Protein AF-A0A420NNP2-F1 (afdb_monomer_lite)

pLDDT: mean 77.99, std 23.32, range [33.78, 98.62]

Sequence (275 aa):
MTFAKCRHLRCLQTIDHDELADTKIGFIEMLPSTRPKRRGRPPKSSTLCGKLPGSKPRGRPRSTAPRIMSDKRIALTLGWRMRKFTMGKRSITDITNSLQSLHAQKQKELEVETNSLDEITASIQAKEASRTNHVNAKIDRLTSDVKAYESEREKILKIRGFVEQQHEGMMMKADHLLQQYTSRLEECDKLIAQANADVLEELDQMARRDFDLEDEEKRLEGRVKEVLEEVRHCSVVGTLMRLGPGGMAKLLGRLEGNGVELVGMAESIMNETEE

Foldseek 3Di:
DDPPDDDDPDDPDDPPPPPPPPPPPVPPPPDDPPDPDDDDDDDDDDDDDDDDDDDDDDDDDDDDPPDPDPPVVVCVVVVNPPPPPPPPPDDPVNVVVVVVVVVVVVVVVVVVVVVVVVVVVVVVVVVVVVVVVVVVVVVVVVVVVVVVVVVVVVVVVVVVVVVVVVVVVVVVVVVVVVVVVVVVVVVVVVVVVVVVVVVVVVVVVVVVVVVVVVVVVVVVVVVVVVVVVVVVVVVVVVVCVVCPPVNNVVVCVVCVVVVHNPVVVVVVVVVVVVD

Organism: Fusarium oxysporum (NCBI:txid5507)

Secondary structure (DSSP, 8-state):
------------------SSS-------------------------------------------------HHHHHHHTT------------HHHHHHHHHHHHHHHHHHHHHHHHHHHHHHHHHHHHHHHHHHHHHHHHHHHHHHHHHHHHHHHHHHHHHHHHHHHHHHHHHHHHHHHHHHHHHHHHHHHHHHHHHHHHHHHHHHHHHHHHHHHHHHHHHHHHHHHHHHHHHHHHHHHHHHHHHHHHHHHHHHHHHTTT--HHHHHHHHHHHT--

Structure (mmCIF, N/CA/C/O backbone):
data_AF-A0A420NNP2-F1
#
_entry.id   AF-A0A420NNP2-F1
#
loop_
_atom_site.group_PDB
_atom_site.id
_atom_site.type_symbol
_atom_site.label_atom_id
_atom_site.label_alt_id
_atom_site.label_comp_id
_atom_site.label_asym_id
_atom_site.label_entity_id
_atom_site.label_seq_id
_atom_site.pdbx_PDB_ins_code
_atom_site.Cartn_x
_atom_site.Cartn_y
_atom_site.Cartn_z
_atom_site.occupancy
_atom_site.B_iso_or_equiv
_atom_site.auth_seq_id
_atom_site.auth_comp_id
_atom_site.auth_asym_id
_atom_site.auth_atom_id
_atom_site.pdbx_PDB_model_num
ATOM 1 N N . MET A 1 1 ? 33.446 -5.361 -48.439 1.00 39.41 1 MET A N 1
ATOM 2 C CA . MET A 1 1 ? 32.065 -5.524 -47.935 1.00 39.41 1 MET A CA 1
ATOM 3 C C . MET A 1 1 ? 31.997 -6.743 -47.030 1.00 39.41 1 MET A C 1
ATOM 5 O O . MET A 1 1 ? 31.992 -7.859 -47.529 1.00 39.41 1 MET A O 1
ATOM 9 N N . THR A 1 2 ? 31.956 -6.540 -45.716 1.00 35.22 2 THR A N 1
ATOM 10 C CA . THR A 1 2 ? 31.762 -7.607 -44.722 1.00 35.22 2 THR A CA 1
ATOM 11 C C . THR A 1 2 ? 30.976 -7.025 -43.553 1.00 35.22 2 THR A C 1
ATOM 13 O O . THR A 1 2 ? 31.546 -6.455 -42.631 1.00 35.22 2 THR A O 1
ATOM 16 N N . PHE A 1 3 ? 29.647 -7.131 -43.626 1.00 36.62 3 PHE A N 1
ATOM 17 C CA . PHE A 1 3 ? 28.742 -6.814 -42.523 1.00 36.62 3 PHE A CA 1
ATOM 18 C C . PHE A 1 3 ? 28.842 -7.913 -41.458 1.00 36.62 3 PHE A C 1
ATOM 20 O O . PHE A 1 3 ? 28.242 -8.984 -41.581 1.00 36.62 3 PHE A O 1
ATOM 27 N N . ALA A 1 4 ? 29.613 -7.658 -40.403 1.00 39.97 4 ALA A N 1
ATOM 28 C CA . ALA A 1 4 ? 29.677 -8.520 -39.232 1.00 39.97 4 ALA A CA 1
ATOM 29 C C . ALA A 1 4 ? 28.482 -8.246 -38.296 1.00 39.97 4 ALA A C 1
ATOM 31 O O . ALA A 1 4 ? 28.542 -7.463 -37.365 1.00 39.97 4 ALA A O 1
ATOM 32 N N . LYS A 1 5 ? 27.373 -8.933 -38.580 1.00 43.03 5 LYS A N 1
ATOM 33 C CA . LYS A 1 5 ? 26.585 -9.711 -37.606 1.00 43.03 5 LYS A CA 1
ATOM 34 C C . LYS A 1 5 ? 26.260 -9.064 -36.234 1.00 43.03 5 LYS A C 1
ATOM 36 O O . LYS A 1 5 ? 26.574 -9.637 -35.196 1.00 43.03 5 LYS A O 1
ATOM 41 N N . CYS A 1 6 ? 25.453 -8.003 -36.213 1.00 39.00 6 CYS A N 1
ATOM 42 C CA . CYS A 1 6 ? 24.661 -7.635 -35.029 1.00 39.00 6 CYS A CA 1
ATOM 43 C C . CYS A 1 6 ? 23.461 -8.586 -34.869 1.00 39.00 6 CYS A C 1
ATOM 45 O O . CYS A 1 6 ? 22.389 -8.385 -35.440 1.00 39.00 6 CYS A O 1
ATOM 47 N N . ARG A 1 7 ? 23.629 -9.661 -34.096 1.00 46.59 7 ARG A N 1
ATOM 48 C CA . ARG A 1 7 ? 22.513 -10.456 -33.558 1.00 46.59 7 ARG A CA 1
ATOM 49 C C . ARG A 1 7 ? 22.788 -10.749 -32.093 1.00 46.59 7 ARG A C 1
ATOM 51 O O . ARG A 1 7 ? 23.373 -11.784 -31.804 1.00 46.59 7 ARG A O 1
ATOM 58 N N . HIS A 1 8 ? 22.326 -9.873 -31.205 1.00 40.41 8 HIS A N 1
ATOM 59 C CA . HIS A 1 8 ? 22.005 -10.207 -29.812 1.00 40.41 8 HIS A CA 1
ATOM 60 C C . HIS A 1 8 ? 21.007 -9.187 -29.237 1.00 40.41 8 HIS A C 1
ATOM 62 O O . HIS A 1 8 ? 21.297 -8.428 -28.329 1.00 40.41 8 HIS A O 1
ATOM 68 N N . LEU A 1 9 ? 19.797 -9.164 -29.798 1.00 43.94 9 LEU A N 1
ATOM 69 C CA . LEU A 1 9 ? 18.629 -8.516 -29.192 1.00 43.94 9 LEU A CA 1
ATOM 70 C C . LEU A 1 9 ? 17.463 -9.494 -29.302 1.00 43.94 9 LEU A C 1
ATOM 72 O O . LEU A 1 9 ? 16.633 -9.433 -30.208 1.00 43.94 9 LEU A O 1
ATOM 76 N N . ARG A 1 10 ? 17.464 -10.492 -28.421 1.00 46.91 10 ARG A N 1
ATOM 77 C CA . ARG A 1 10 ? 16.281 -11.310 -28.163 1.00 46.91 10 ARG A CA 1
ATOM 78 C C . ARG A 1 10 ? 16.352 -11.872 -26.747 1.00 46.91 10 ARG A C 1
ATOM 80 O O . ARG A 1 10 ? 16.727 -13.016 -26.542 1.00 46.91 10 ARG A O 1
ATOM 87 N N . CYS A 1 11 ? 15.998 -11.035 -25.780 1.00 38.75 11 CYS A N 1
ATOM 88 C CA . CYS A 1 11 ? 15.548 -11.496 -24.470 1.00 38.75 11 CYS A CA 1
ATOM 89 C C . CYS A 1 11 ? 14.467 -10.541 -23.938 1.00 38.75 11 CYS A C 1
ATOM 91 O O . CYS A 1 11 ? 14.599 -9.925 -22.889 1.00 38.75 11 CYS A O 1
ATOM 93 N N . LEU A 1 12 ? 13.382 -10.399 -24.705 1.00 40.22 12 LEU A N 1
ATOM 94 C CA . LEU A 1 12 ? 12.074 -10.095 -24.125 1.00 40.22 12 LEU A CA 1
ATOM 95 C C . LEU A 1 12 ? 11.517 -11.435 -23.645 1.00 40.22 12 LEU A C 1
ATOM 97 O O . LEU A 1 12 ? 10.800 -12.116 -24.375 1.00 40.22 12 LEU A O 1
ATOM 101 N N . GLN A 1 13 ? 11.954 -11.864 -22.462 1.00 45.25 13 GLN A N 1
ATOM 102 C CA . GLN A 1 13 ? 11.248 -12.913 -21.744 1.00 45.25 13 GLN A CA 1
ATOM 103 C C . GLN A 1 13 ? 9.947 -12.317 -21.214 1.00 45.25 13 GLN A C 1
ATOM 105 O O . GLN A 1 13 ? 9.928 -11.262 -20.578 1.00 45.25 13 GLN A O 1
ATOM 110 N N . THR A 1 14 ? 8.875 -13.006 -21.577 1.00 40.19 14 THR A N 1
ATOM 111 C CA . THR A 1 14 ? 7.517 -12.889 -21.070 1.00 40.19 14 THR A CA 1
ATOM 112 C C . THR A 1 14 ? 7.534 -12.739 -19.554 1.00 40.19 14 THR A C 1
ATOM 114 O O . THR A 1 14 ? 8.043 -13.600 -18.842 1.00 40.19 14 THR A O 1
ATOM 117 N N . ILE A 1 15 ? 7.014 -11.615 -19.066 1.00 43.88 15 ILE A N 1
ATOM 118 C CA . ILE A 1 15 ? 6.672 -11.457 -17.656 1.00 43.88 15 ILE A CA 1
ATOM 119 C C . ILE A 1 15 ? 5.414 -12.301 -17.463 1.00 43.88 15 ILE A C 1
ATOM 121 O O . ILE A 1 15 ? 4.338 -11.918 -17.923 1.00 43.88 15 ILE A O 1
ATOM 125 N N . ASP A 1 16 ? 5.574 -13.477 -16.861 1.00 39.66 16 ASP A N 1
ATOM 126 C CA . ASP A 1 16 ? 4.457 -14.307 -16.425 1.00 39.66 16 ASP A CA 1
ATOM 127 C C . ASP A 1 16 ? 3.665 -13.522 -15.370 1.00 39.66 16 ASP A C 1
ATOM 129 O O . ASP A 1 16 ? 4.087 -13.339 -14.229 1.00 39.66 16 ASP A O 1
ATOM 133 N N . HIS A 1 17 ? 2.512 -13.004 -15.782 1.00 45.56 17 HIS A N 1
ATOM 134 C CA . HIS A 1 17 ? 1.528 -12.368 -14.914 1.00 45.56 17 HIS A CA 1
ATOM 135 C C . HIS A 1 17 ? 0.586 -13.424 -14.312 1.00 45.56 17 HIS A C 1
ATOM 137 O O . HIS A 1 17 ? -0.621 -13.308 -14.480 1.00 45.56 17 HIS A O 1
ATOM 143 N N . ASP A 1 18 ? 1.106 -14.448 -13.629 1.00 46.00 18 ASP A N 1
ATOM 144 C CA . ASP A 1 18 ? 0.274 -15.572 -13.146 1.00 46.00 18 ASP A CA 1
AT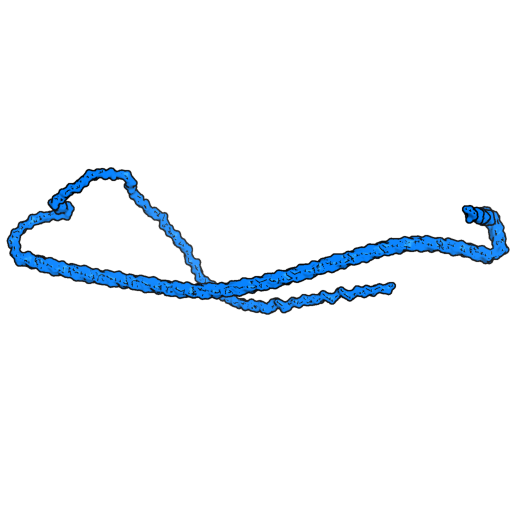OM 145 C C . ASP A 1 18 ? 0.304 -15.816 -11.624 1.00 46.00 18 ASP A C 1
ATOM 147 O O . ASP A 1 18 ? -0.164 -16.846 -11.149 1.00 46.00 18 ASP A O 1
ATOM 151 N N . GLU A 1 19 ? 0.748 -14.851 -10.811 1.00 45.41 19 GLU A N 1
ATOM 152 C CA . GLU A 1 19 ? 0.824 -15.027 -9.344 1.00 45.41 19 GLU A CA 1
ATOM 153 C C . GLU A 1 19 ? -0.120 -14.131 -8.512 1.00 45.41 19 GLU A C 1
ATOM 155 O O . GLU A 1 19 ? 0.166 -13.794 -7.364 1.00 45.41 19 GLU A O 1
ATOM 160 N N . LEU A 1 20 ? -1.288 -13.755 -9.054 1.00 50.12 20 LEU A N 1
ATOM 161 C CA . LEU A 1 20 ? -2.321 -13.002 -8.308 1.00 50.12 20 LEU A CA 1
ATOM 162 C C . LEU A 1 20 ? -3.655 -13.741 -8.103 1.00 50.12 20 LEU A C 1
ATOM 164 O O . LEU A 1 20 ? -4.575 -13.172 -7.517 1.00 50.12 20 LEU A O 1
ATOM 168 N N . ALA A 1 21 ? -3.782 -15.005 -8.520 1.00 45.09 21 ALA A N 1
ATOM 169 C CA . ALA A 1 21 ? -5.068 -15.711 -8.480 1.00 45.09 21 ALA A CA 1
ATOM 170 C C . ALA A 1 21 ? -5.412 -16.415 -7.148 1.00 45.09 21 ALA A C 1
ATOM 172 O O . ALA A 1 21 ? -6.569 -16.780 -6.955 1.00 45.09 21 ALA A O 1
ATOM 173 N N . ASP A 1 22 ? -4.474 -16.563 -6.204 1.00 43.53 22 ASP A N 1
ATOM 174 C CA . ASP A 1 22 ? -4.659 -17.476 -5.058 1.00 43.53 22 ASP A CA 1
ATOM 175 C C . ASP A 1 22 ? -4.726 -16.824 -3.670 1.00 43.53 22 ASP A C 1
ATOM 177 O O . ASP A 1 22 ? -4.596 -17.490 -2.643 1.00 43.53 22 ASP A O 1
ATOM 181 N N . THR A 1 23 ? -5.074 -15.540 -3.587 1.00 45.56 23 THR A N 1
ATOM 182 C CA . THR A 1 23 ? -5.699 -15.030 -2.358 1.00 45.56 23 THR A CA 1
ATOM 183 C C . THR A 1 23 ? -7.211 -15.096 -2.506 1.00 45.56 23 THR A C 1
ATOM 185 O O . THR A 1 23 ? -7.896 -14.099 -2.723 1.00 45.56 23 THR A O 1
ATOM 188 N N . LYS A 1 24 ? -7.761 -16.306 -2.319 1.00 45.62 24 LYS A N 1
ATOM 189 C CA . LYS A 1 24 ? -9.123 -16.466 -1.795 1.00 45.62 24 LYS A CA 1
ATOM 190 C C . LYS A 1 24 ? -9.167 -15.787 -0.425 1.00 45.62 24 LYS A C 1
ATOM 192 O O . LYS A 1 24 ? -9.052 -16.426 0.617 1.00 45.62 24 LYS A O 1
ATOM 197 N N . ILE A 1 25 ? -9.322 -14.466 -0.432 1.00 45.34 25 ILE A N 1
ATOM 198 C CA . ILE A 1 25 ? -9.854 -13.717 0.692 1.00 45.34 25 ILE A CA 1
ATOM 199 C C . ILE A 1 25 ? -11.249 -14.299 0.864 1.00 45.34 25 ILE A C 1
ATOM 201 O O . ILE A 1 25 ? -12.158 -14.007 0.088 1.00 45.34 25 ILE A O 1
ATOM 205 N N . GLY A 1 26 ? -11.388 -15.218 1.819 1.00 38.94 26 GLY A N 1
ATOM 206 C CA . GLY A 1 26 ? -12.686 -15.646 2.295 1.00 38.94 26 GLY A CA 1
ATOM 207 C C . GLY A 1 26 ? -13.407 -14.391 2.755 1.00 38.94 26 GLY A C 1
ATOM 208 O O . GLY A 1 26 ? -13.152 -13.895 3.849 1.00 38.94 26 GLY A O 1
ATOM 209 N N . PHE A 1 27 ? -14.256 -13.847 1.885 1.00 37.56 27 PHE A N 1
ATOM 210 C CA . PHE A 1 27 ? -15.287 -12.900 2.254 1.00 37.56 27 PHE A CA 1
ATOM 211 C C . PHE A 1 27 ? -16.137 -13.612 3.302 1.00 37.56 27 PHE A C 1
ATOM 213 O O . PHE A 1 27 ? -17.041 -14.377 2.978 1.00 37.56 27 PHE A O 1
ATOM 220 N N . ILE A 1 28 ? -15.803 -13.407 4.574 1.00 43.25 28 ILE A N 1
ATOM 221 C CA . ILE A 1 28 ? -16.746 -13.638 5.653 1.00 43.25 28 ILE A CA 1
ATOM 222 C C . ILE A 1 28 ? -17.849 -12.627 5.380 1.00 43.25 28 ILE A C 1
ATOM 224 O O . ILE A 1 28 ? -17.635 -11.419 5.501 1.00 43.25 28 ILE A O 1
ATOM 228 N N . GLU A 1 29 ? -18.983 -13.141 4.907 1.00 41.91 29 GLU A N 1
ATOM 229 C CA . GLU A 1 29 ? -20.234 -12.419 4.747 1.00 41.91 29 GLU A CA 1
ATOM 230 C C . GLU A 1 29 ? -20.409 -11.465 5.929 1.00 41.91 29 GLU A C 1
ATOM 232 O O . GLU A 1 29 ? -20.642 -11.877 7.068 1.00 41.91 29 GLU A O 1
ATOM 237 N N . MET A 1 30 ? -20.274 -10.165 5.664 1.00 41.91 30 MET A N 1
ATOM 238 C CA . MET A 1 30 ? -20.740 -9.150 6.593 1.00 41.91 30 MET A CA 1
ATOM 239 C C . MET A 1 30 ? -22.263 -9.243 6.625 1.00 41.91 30 MET A C 1
ATOM 241 O O . MET A 1 30 ? -22.962 -8.573 5.865 1.00 41.91 30 MET A O 1
ATOM 245 N N . LEU A 1 31 ? -22.775 -10.104 7.501 1.00 46.94 31 LEU A N 1
ATOM 246 C CA . LEU A 1 31 ? -24.185 -10.140 7.848 1.00 46.94 31 LEU A CA 1
ATOM 247 C C . LEU A 1 31 ? -24.631 -8.727 8.266 1.00 46.94 31 LEU A C 1
ATOM 249 O O . LEU A 1 31 ? -23.913 -8.038 9.003 1.00 46.94 31 LEU A O 1
ATOM 253 N N . PRO A 1 32 ? -25.805 -8.261 7.807 1.00 40.06 32 PRO A N 1
ATOM 254 C CA . PRO A 1 32 ? -26.270 -6.917 8.094 1.00 40.06 32 PRO A CA 1
ATOM 255 C C . PRO A 1 32 ? -26.445 -6.735 9.603 1.00 40.06 32 PRO A C 1
ATOM 257 O O . PRO A 1 32 ? -27.215 -7.434 10.260 1.00 40.06 32 PRO A O 1
ATOM 260 N N . SER A 1 33 ? -25.733 -5.748 10.146 1.00 41.47 33 SER A N 1
ATOM 261 C CA . SER A 1 33 ? -25.895 -5.269 11.514 1.00 41.47 33 SER A CA 1
ATOM 262 C C . SER A 1 33 ? -27.343 -4.818 11.724 1.00 41.47 33 SER A C 1
ATOM 264 O O . SER A 1 33 ? -27.731 -3.712 11.339 1.00 41.47 33 SER A O 1
ATOM 266 N N . THR A 1 34 ? -28.160 -5.656 12.360 1.00 44.41 34 THR A N 1
ATOM 267 C CA . THR A 1 34 ? -29.475 -5.264 12.873 1.00 44.41 34 THR A CA 1
ATOM 268 C C . THR A 1 34 ? -29.272 -4.348 14.078 1.00 44.41 34 THR A C 1
ATOM 270 O O . THR A 1 34 ? -29.378 -4.757 15.234 1.00 44.41 34 THR A O 1
ATOM 273 N N . ARG A 1 35 ? -28.928 -3.083 13.818 1.00 47.75 35 ARG A N 1
ATOM 274 C CA . ARG A 1 35 ? -28.896 -2.034 14.841 1.00 47.75 35 ARG A CA 1
ATOM 275 C C . ARG A 1 35 ? -30.330 -1.719 15.283 1.00 47.75 35 ARG A C 1
ATOM 277 O O . ARG A 1 35 ? -31.149 -1.349 14.439 1.00 47.75 35 ARG A O 1
ATOM 284 N N . PRO A 1 36 ? -30.648 -1.749 16.587 1.00 42.78 36 PRO A N 1
ATOM 285 C CA . PRO A 1 36 ? -31.886 -1.162 17.066 1.00 42.78 36 PRO A CA 1
ATOM 286 C C . PRO A 1 36 ? -31.838 0.363 16.888 1.00 42.78 36 PRO A C 1
ATOM 288 O O . PRO A 1 36 ? -30.905 1.042 17.324 1.00 42.78 36 PRO A O 1
ATOM 291 N N . LYS A 1 37 ? -32.881 0.899 16.246 1.00 48.31 37 LYS A N 1
ATOM 292 C CA . LYS A 1 37 ? -33.223 2.326 16.133 1.00 48.31 37 LYS A CA 1
ATOM 293 C C . LYS A 1 37 ? -33.103 3.026 17.498 1.00 48.31 37 LYS A C 1
ATOM 295 O O . LYS A 1 37 ? -33.988 2.905 18.342 1.00 48.31 37 LYS A O 1
ATOM 300 N N . ARG A 1 38 ? -32.058 3.836 17.696 1.00 44.53 38 ARG A N 1
ATOM 301 C CA . ARG A 1 38 ? -32.004 4.821 18.789 1.00 44.53 38 ARG A CA 1
ATOM 302 C C . ARG A 1 38 ? -32.925 5.998 18.454 1.00 44.53 38 ARG A C 1
ATOM 304 O O . ARG A 1 38 ? -32.526 6.945 17.785 1.00 44.53 38 ARG A O 1
ATOM 311 N N . ARG A 1 39 ? -34.175 5.926 18.915 1.00 52.12 39 ARG A N 1
ATOM 312 C CA . ARG A 1 39 ? -35.015 7.108 19.157 1.00 52.12 39 ARG A CA 1
ATOM 313 C C . ARG A 1 39 ? -34.650 7.679 20.528 1.00 52.12 39 ARG A C 1
ATOM 315 O O . ARG A 1 39 ? -34.525 6.917 21.478 1.00 52.12 39 ARG A O 1
ATOM 322 N N . GLY A 1 40 ? -34.575 9.003 20.636 1.00 37.56 40 GLY A N 1
ATOM 323 C CA . GLY A 1 40 ? -34.739 9.688 21.921 1.00 37.56 40 GLY A CA 1
ATOM 324 C C . GLY A 1 40 ? -33.555 10.539 22.359 1.00 37.56 40 GLY A C 1
ATOM 325 O O . GLY A 1 40 ? -32.607 10.060 22.967 1.00 37.56 40 GLY A O 1
ATOM 326 N N . ARG A 1 41 ? -33.679 11.833 22.061 1.00 50.44 41 ARG A N 1
ATOM 327 C CA . ARG A 1 41 ? -32.988 12.981 22.663 1.00 50.44 41 ARG A CA 1
ATOM 328 C C . ARG A 1 41 ? -32.902 12.876 24.202 1.00 50.44 41 ARG A C 1
ATOM 330 O O . ARG A 1 41 ? -33.856 12.398 24.814 1.00 50.44 41 ARG A O 1
ATOM 337 N N . PRO A 1 42 ? -31.845 13.413 24.833 1.00 53.66 42 PRO A N 1
ATOM 338 C CA . PRO A 1 42 ? -31.751 13.479 26.288 1.00 53.66 42 PRO A CA 1
ATOM 339 C C . PRO A 1 42 ? -32.733 14.526 26.846 1.00 53.66 42 PRO A C 1
ATOM 341 O O . PRO A 1 42 ? -32.895 15.588 26.229 1.00 53.66 42 PRO A O 1
ATOM 344 N N . PRO A 1 43 ? -33.375 14.296 28.006 1.00 52.53 43 PRO A N 1
ATOM 345 C CA . PRO A 1 43 ? -34.118 15.351 28.672 1.00 52.53 43 PRO A CA 1
ATOM 346 C C . PRO A 1 43 ? -33.133 16.338 29.310 1.00 52.53 43 PRO A C 1
ATOM 348 O O . PRO A 1 43 ? -32.330 15.984 30.170 1.00 52.53 43 PRO A O 1
ATOM 351 N N . LYS A 1 44 ? -33.213 17.602 28.883 1.00 43.84 44 LYS A N 1
ATOM 352 C CA . LYS A 1 44 ? -32.686 18.738 29.642 1.00 43.84 44 LYS A CA 1
ATOM 353 C C . LYS A 1 44 ? -33.602 18.927 30.848 1.00 43.84 44 LYS A C 1
ATOM 355 O O . LYS A 1 44 ? -34.747 19.341 30.681 1.00 43.84 44 LYS A O 1
ATOM 360 N N . SER A 1 45 ? -33.121 18.602 32.043 1.00 39.81 45 SER A N 1
ATOM 361 C CA . SER A 1 45 ? -33.803 18.973 33.278 1.00 39.81 45 SER A CA 1
ATOM 362 C C . SER A 1 45 ? -33.735 20.486 33.455 1.00 39.81 45 SER A C 1
ATOM 364 O O . SER A 1 45 ? -32.664 21.092 33.471 1.00 39.81 45 SER A O 1
ATOM 366 N N . SER A 1 46 ? -34.921 21.067 33.558 1.00 40.94 46 SER A N 1
ATOM 367 C CA . SER A 1 46 ? -35.212 22.429 33.959 1.00 40.94 46 SER A CA 1
ATOM 368 C C . SER A 1 46 ? -34.686 22.721 35.364 1.00 40.94 46 SER A C 1
ATOM 370 O O . SER A 1 46 ? -35.087 22.054 36.317 1.00 40.94 46 SER A O 1
ATOM 372 N N . THR A 1 47 ? -33.903 23.784 35.513 1.00 38.06 47 THR A N 1
ATOM 373 C CA . THR A 1 47 ? -33.739 24.461 36.804 1.00 38.06 47 THR A CA 1
ATOM 374 C C . THR A 1 47 ? -34.326 25.857 36.656 1.00 38.06 47 THR A C 1
ATOM 376 O O . THR A 1 47 ? -33.640 26.811 36.301 1.00 38.06 47 THR A O 1
ATOM 379 N N . LEU A 1 48 ? -35.639 25.952 36.862 1.00 37.44 48 LEU A N 1
ATOM 380 C CA . LEU A 1 48 ? -36.355 27.208 37.044 1.00 37.44 48 LEU A CA 1
ATOM 381 C C . LEU A 1 48 ? -36.701 27.348 38.528 1.00 37.44 48 LEU A C 1
ATOM 383 O O . LEU A 1 48 ? -37.411 26.523 39.085 1.00 37.44 48 LEU A O 1
ATOM 387 N N . CYS A 1 49 ? -36.195 28.440 39.097 1.00 35.94 49 CYS A N 1
ATOM 388 C CA . CYS A 1 49 ? -36.783 29.248 40.162 1.00 35.94 49 CYS A CA 1
ATOM 389 C C . CYS A 1 49 ? -37.192 28.580 41.489 1.00 35.94 49 CYS A C 1
ATOM 391 O O . CYS A 1 49 ? -38.242 27.966 41.620 1.00 35.94 49 CYS A O 1
ATOM 393 N N . GLY A 1 50 ? -36.434 28.917 42.534 1.00 33.84 50 GLY A N 1
ATOM 394 C CA . GLY A 1 50 ? -36.868 28.828 43.924 1.00 33.84 50 GLY A CA 1
ATOM 395 C C . GLY A 1 50 ? -36.030 29.751 44.800 1.00 33.84 50 GLY A C 1
ATOM 396 O O . GLY A 1 50 ? -35.120 29.303 45.485 1.00 33.84 50 GLY A O 1
ATOM 397 N N . LYS A 1 51 ? -36.302 31.059 44.723 1.00 38.72 51 LYS A N 1
ATOM 398 C CA . LYS A 1 51 ? -35.809 32.074 45.665 1.00 38.72 51 LYS A CA 1
ATOM 399 C C . LYS A 1 51 ? -36.151 31.646 47.097 1.00 38.72 51 LYS A C 1
ATOM 401 O O . LYS A 1 51 ? -37.326 31.469 47.402 1.00 38.72 51 LYS A O 1
ATOM 406 N N . LEU A 1 52 ? -35.153 31.579 47.976 1.00 41.25 52 LEU A N 1
ATOM 407 C CA . LEU A 1 52 ? -35.362 31.663 49.421 1.00 41.25 52 LEU A CA 1
ATOM 408 C C . LEU A 1 52 ? -34.847 33.022 49.920 1.00 41.25 52 LEU A C 1
ATOM 410 O O . LEU A 1 52 ? -33.727 33.409 49.578 1.00 41.25 52 LEU A O 1
ATOM 414 N N . PRO A 1 53 ? -35.660 33.770 50.684 1.00 40.59 53 PRO A N 1
ATOM 415 C CA . PRO A 1 53 ? -35.279 35.046 51.267 1.00 40.59 53 PRO A CA 1
ATOM 416 C C . PRO A 1 53 ? -34.559 34.833 52.606 1.00 40.59 53 PRO A C 1
ATOM 418 O O . PRO A 1 53 ? -34.741 33.814 53.266 1.00 40.59 53 PRO A O 1
ATOM 421 N N . GLY A 1 54 ? -33.832 35.855 53.062 1.00 34.41 54 GLY A N 1
ATOM 422 C CA . GLY A 1 54 ? -33.683 36.081 54.503 1.00 34.41 54 GLY A CA 1
ATOM 423 C C . GLY A 1 54 ? -32.262 36.052 55.061 1.00 34.41 54 GLY A C 1
ATOM 424 O O . GLY A 1 54 ? -31.864 35.123 55.750 1.00 34.41 54 GLY A O 1
ATOM 425 N N . SER A 1 55 ? -31.533 37.142 54.823 1.00 42.41 55 SER A N 1
ATOM 426 C CA . SER A 1 55 ? -30.863 37.951 55.858 1.00 42.41 55 SER A CA 1
ATOM 427 C C . SER A 1 55 ? -30.447 37.290 57.190 1.00 42.41 55 SER A C 1
ATOM 429 O O . SER A 1 55 ? -31.275 37.105 58.081 1.00 42.41 55 SER A O 1
ATOM 431 N N . LYS A 1 56 ? -29.130 37.166 57.402 1.00 44.75 56 LYS A N 1
ATOM 432 C CA . LYS A 1 56 ? -28.408 37.388 58.680 1.00 44.75 56 LYS A CA 1
ATOM 433 C C . LYS A 1 56 ? -27.050 38.024 58.319 1.00 44.75 56 LYS A C 1
ATOM 435 O O . LYS A 1 56 ? -26.504 37.609 57.300 1.00 44.75 56 LYS A O 1
ATOM 440 N N . PRO A 1 57 ? -26.507 39.012 59.069 1.00 46.19 57 PRO A N 1
ATOM 441 C CA . PRO A 1 57 ? -26.346 38.924 60.523 1.00 46.19 57 PRO A CA 1
ATOM 442 C C . PRO A 1 57 ? -26.565 40.243 61.297 1.00 46.19 57 PRO A C 1
ATOM 444 O O . PRO A 1 57 ? -26.025 41.289 60.955 1.00 46.19 57 PRO A O 1
ATOM 447 N N . ARG A 1 58 ? -27.275 40.182 62.428 1.00 46.50 58 ARG A N 1
ATOM 448 C CA . ARG A 1 58 ? -27.090 41.095 63.574 1.00 46.50 58 ARG A CA 1
ATOM 449 C C . ARG A 1 58 ? -27.764 40.480 64.797 1.00 46.50 58 ARG A C 1
ATOM 451 O O . ARG A 1 58 ? -28.963 40.236 64.784 1.00 46.50 58 ARG A O 1
ATOM 458 N N . GLY A 1 59 ? -26.987 40.208 65.840 1.00 33.78 59 GLY A N 1
ATOM 459 C CA . GLY A 1 59 ? -27.502 39.622 67.075 1.00 33.78 59 GLY A CA 1
ATOM 460 C C . GLY A 1 59 ? -26.399 39.348 68.085 1.00 33.78 59 GLY A C 1
ATOM 461 O O . GLY A 1 59 ? -25.915 38.233 68.205 1.00 33.78 59 GLY A O 1
ATOM 462 N N . ARG A 1 60 ? -25.994 40.408 68.780 1.00 44.22 60 ARG A N 1
ATOM 463 C CA . ARG A 1 60 ? -25.093 40.438 69.938 1.00 44.22 60 ARG A CA 1
ATOM 464 C C . ARG A 1 60 ? -25.593 39.473 71.036 1.00 44.22 60 ARG A C 1
ATOM 466 O O . ARG A 1 60 ? -26.790 39.508 71.328 1.00 44.22 60 ARG A O 1
ATOM 473 N N . PRO A 1 61 ? -24.742 38.671 71.698 1.00 43.41 61 PRO A N 1
ATOM 474 C CA . PRO A 1 61 ? -25.193 37.837 72.805 1.00 43.41 61 PRO A CA 1
ATOM 475 C C . PRO A 1 61 ? -25.434 38.717 74.041 1.00 43.41 61 PRO A C 1
ATOM 477 O O . PRO A 1 61 ? -24.503 39.292 74.604 1.00 43.41 61 PRO A O 1
ATOM 480 N N . ARG A 1 62 ? -26.694 38.844 74.473 1.00 43.81 62 ARG A N 1
ATOM 481 C CA . ARG A 1 62 ? -27.011 39.272 75.841 1.00 43.81 62 ARG A CA 1
ATOM 482 C C . ARG A 1 62 ? -26.942 38.040 76.733 1.00 43.81 62 ARG A C 1
ATOM 484 O O . ARG A 1 62 ? -27.837 37.201 76.711 1.00 43.81 62 ARG A O 1
ATOM 491 N N . SER A 1 63 ? -25.868 37.966 77.512 1.00 43.44 63 SER A N 1
ATOM 492 C CA . SER A 1 63 ? -25.776 37.118 78.696 1.00 43.44 63 SER A CA 1
ATOM 493 C C . SER A 1 63 ? -27.031 37.302 79.552 1.00 43.44 63 SER A C 1
ATOM 495 O O . SER A 1 63 ? -27.318 38.403 80.019 1.00 43.44 63 SER A O 1
ATOM 497 N N . THR A 1 64 ? -27.802 36.231 79.712 1.00 48.62 64 THR A N 1
ATOM 498 C CA . THR A 1 64 ? -28.786 36.105 80.786 1.00 48.62 64 THR A CA 1
ATOM 499 C C . THR A 1 64 ? -28.529 34.745 81.407 1.00 48.62 64 THR A C 1
ATOM 501 O O . THR A 1 64 ? -28.786 33.717 80.785 1.00 48.62 64 THR A O 1
ATOM 504 N N . ALA A 1 65 ? -27.940 34.752 82.599 1.00 44.47 65 ALA A N 1
ATOM 505 C CA . ALA A 1 65 ? -27.748 33.565 83.417 1.00 44.47 65 ALA A CA 1
ATOM 506 C C . ALA A 1 65 ? -29.058 32.754 83.505 1.00 44.47 65 ALA A C 1
ATOM 508 O O . ALA A 1 65 ? -30.133 33.363 83.609 1.00 44.47 65 ALA A O 1
ATOM 509 N N . PRO A 1 66 ? -29.015 31.410 83.485 1.00 48.22 66 PRO A N 1
ATOM 510 C CA . PRO A 1 66 ? -30.218 30.619 83.657 1.00 48.22 66 PRO A CA 1
ATOM 511 C C . PRO A 1 66 ? -30.717 30.815 85.090 1.00 48.22 66 PRO A C 1
ATOM 513 O O . PRO A 1 66 ? -30.167 30.287 86.054 1.00 48.22 66 PRO A O 1
ATOM 516 N N . ARG A 1 67 ? -31.776 31.618 85.228 1.00 56.41 67 ARG A N 1
ATOM 517 C CA . ARG A 1 67 ? -32.629 31.629 86.414 1.00 56.41 67 ARG A CA 1
ATOM 518 C C . ARG A 1 67 ? -33.141 30.204 86.585 1.00 56.41 67 ARG A C 1
ATOM 520 O O . ARG A 1 67 ? -33.918 29.741 85.754 1.00 56.41 67 ARG A O 1
ATOM 527 N N . ILE A 1 68 ? -32.716 29.534 87.651 1.00 51.31 68 ILE A N 1
ATOM 528 C CA . ILE A 1 68 ? -33.308 28.277 88.107 1.00 51.31 68 ILE A CA 1
ATOM 529 C C . ILE A 1 68 ? -34.817 28.523 88.222 1.00 51.31 68 ILE A C 1
ATOM 531 O O . ILE A 1 68 ? -35.279 29.303 89.059 1.00 51.31 68 ILE A O 1
ATOM 535 N N . MET A 1 69 ? -35.584 27.953 87.294 1.00 53.97 69 MET A N 1
ATOM 536 C CA . MET A 1 69 ? -37.035 28.040 87.323 1.00 53.97 69 MET A CA 1
ATOM 537 C C . MET A 1 69 ? -37.512 27.095 88.414 1.00 53.97 69 MET A C 1
ATOM 539 O O . MET A 1 69 ? -37.252 25.901 88.343 1.00 53.97 69 MET A O 1
ATOM 543 N N . SER A 1 70 ? -38.203 27.614 89.426 1.00 63.53 70 SER A N 1
ATOM 544 C CA . SER A 1 70 ? -38.862 26.745 90.396 1.00 63.53 70 SER A CA 1
ATOM 545 C C . SER A 1 70 ? -39.985 25.956 89.716 1.00 63.53 70 SER A C 1
ATOM 547 O O . SER A 1 70 ? -40.682 26.487 88.844 1.00 63.53 70 SER A O 1
ATOM 549 N N . ASP A 1 71 ? -40.185 24.709 90.149 1.00 60.97 71 ASP A N 1
ATOM 550 C CA . ASP A 1 71 ? -41.114 23.720 89.573 1.00 60.97 71 ASP A CA 1
ATOM 551 C C . ASP A 1 71 ? -42.529 24.262 89.297 1.00 60.97 71 ASP A C 1
ATOM 553 O O . ASP A 1 71 ? -43.201 23.865 88.345 1.00 60.97 71 ASP A O 1
ATOM 557 N N . LYS A 1 72 ? -42.970 25.260 90.073 1.00 65.00 72 LYS A N 1
ATOM 558 C CA . LYS A 1 72 ? -44.259 25.946 89.886 1.00 65.00 72 LYS A CA 1
ATOM 559 C C . LYS A 1 72 ? -44.399 26.668 88.543 1.00 65.00 72 LYS A C 1
ATOM 561 O O . LYS A 1 72 ? -45.511 26.749 88.027 1.00 65.00 72 LYS A O 1
ATOM 566 N N . ARG A 1 73 ? -43.318 27.219 87.979 1.00 65.44 73 ARG A N 1
ATOM 567 C CA . ARG A 1 73 ? -43.374 27.905 86.674 1.00 65.44 73 ARG A CA 1
ATOM 568 C C . ARG A 1 73 ? -43.376 26.917 85.515 1.00 65.44 73 ARG A C 1
ATOM 570 O O . ARG A 1 73 ? -44.091 27.153 84.552 1.00 65.44 73 ARG A O 1
ATOM 577 N N . ILE A 1 74 ? -42.657 25.800 85.638 1.00 64.56 74 ILE A N 1
ATOM 578 C CA . ILE A 1 74 ? -42.647 24.725 84.634 1.00 64.56 74 ILE A CA 1
ATOM 579 C C . ILE A 1 74 ? -44.059 24.142 84.470 1.00 64.56 74 ILE A C 1
ATOM 581 O O . ILE A 1 74 ? -44.538 23.992 83.347 1.00 64.56 74 ILE A O 1
ATOM 585 N N . ALA A 1 75 ? -44.770 23.923 85.583 1.00 63.19 75 ALA A N 1
ATOM 586 C CA . ALA A 1 75 ? -46.147 23.429 85.567 1.00 63.19 75 ALA A CA 1
ATOM 587 C C . ALA A 1 75 ? -47.129 24.372 84.841 1.00 63.19 75 ALA A C 1
ATOM 589 O O . ALA A 1 75 ? -48.012 23.912 84.121 1.00 63.19 75 ALA A O 1
ATOM 590 N N . LEU A 1 76 ? -46.966 25.693 84.979 1.00 65.50 76 LEU A N 1
ATOM 591 C CA . LEU A 1 76 ? -47.822 26.674 84.300 1.00 65.50 76 LEU A CA 1
ATOM 592 C C . LEU A 1 76 ? -47.559 26.732 82.787 1.00 65.50 76 LEU A C 1
ATOM 594 O O . LEU A 1 76 ? -48.513 26.802 82.017 1.00 65.50 76 LEU A O 1
ATOM 598 N N . THR A 1 77 ? -46.296 26.663 82.356 1.00 66.06 77 THR A N 1
ATOM 599 C CA . THR A 1 77 ? -45.923 26.752 80.931 1.00 66.06 77 THR A CA 1
ATOM 600 C C . THR A 1 77 ? -46.320 25.507 80.137 1.00 66.06 77 THR A C 1
ATOM 602 O O . THR A 1 77 ? -46.706 25.623 78.979 1.00 66.06 77 THR A O 1
ATOM 605 N N . LEU A 1 78 ? -46.279 24.321 80.755 1.00 69.56 78 LEU A N 1
ATOM 606 C CA . LEU A 1 78 ? -46.727 23.071 80.129 1.00 69.56 78 LEU A CA 1
ATOM 607 C C . LEU A 1 78 ? -48.259 22.900 80.150 1.00 69.56 78 LEU A C 1
ATOM 609 O O . LEU A 1 78 ? -48.766 21.891 79.669 1.00 69.56 78 LEU A O 1
ATOM 613 N N . GLY A 1 79 ? -49.012 23.858 80.710 1.00 57.88 79 GLY A N 1
ATOM 614 C CA . GLY A 1 79 ? -50.469 23.759 80.848 1.00 57.88 79 GLY A CA 1
ATOM 615 C C . GLY A 1 79 ? -50.917 22.741 81.902 1.00 57.88 79 GLY A C 1
ATOM 616 O O . GLY A 1 79 ? -52.079 22.331 81.927 1.00 57.88 79 GLY A O 1
ATOM 617 N N . TRP A 1 80 ? -50.017 22.326 82.798 1.00 59.31 80 TRP A N 1
ATOM 618 C CA . TRP A 1 80 ? -50.310 21.372 83.861 1.00 59.31 80 TRP A CA 1
ATOM 619 C C . TRP A 1 80 ? -51.021 22.121 84.983 1.00 59.31 80 TRP A C 1
ATOM 621 O O . TRP A 1 80 ? -50.428 22.590 85.957 1.00 59.31 80 TRP A O 1
ATOM 631 N N . ARG A 1 81 ? -52.341 22.265 84.840 1.00 51.75 81 ARG A N 1
ATOM 632 C CA . ARG A 1 81 ? -53.209 22.729 85.921 1.00 51.75 81 ARG A CA 1
ATOM 633 C C . ARG A 1 81 ? -53.087 21.716 87.060 1.00 51.75 81 ARG A C 1
ATOM 635 O O . ARG A 1 81 ? -53.694 20.649 86.994 1.00 51.75 81 ARG A O 1
ATOM 642 N N . MET A 1 82 ? -52.299 22.042 88.088 1.00 51.03 82 MET A N 1
ATOM 643 C CA . MET A 1 82 ? -52.209 21.267 89.329 1.00 51.03 82 MET A CA 1
ATOM 644 C C . MET A 1 82 ? -53.603 21.215 89.950 1.00 51.03 82 MET A C 1
ATOM 646 O O . MET A 1 82 ? -54.027 22.126 90.666 1.00 51.03 82 MET A O 1
ATOM 650 N N . ARG A 1 83 ? -54.361 20.168 89.614 1.00 51.56 83 ARG A N 1
ATOM 651 C CA . ARG A 1 83 ? -55.626 19.853 90.265 1.00 51.56 83 ARG A CA 1
ATOM 652 C C . ARG A 1 83 ? -55.288 19.686 91.744 1.00 51.56 83 ARG A C 1
ATOM 654 O O . ARG A 1 83 ? -54.534 18.784 92.099 1.00 51.56 83 ARG A O 1
ATOM 661 N N . LYS A 1 84 ? -55.808 20.575 92.599 1.00 49.06 84 LYS A N 1
ATOM 662 C CA . LYS A 1 84 ? -55.846 20.335 94.044 1.00 49.06 84 LYS A CA 1
ATOM 663 C C . LYS A 1 84 ? -56.608 19.025 94.221 1.00 49.06 84 LYS A C 1
ATOM 665 O O . LYS A 1 84 ? -57.826 19.008 94.068 1.00 49.06 84 LYS A O 1
ATOM 670 N N . PHE A 1 85 ? -55.890 17.930 94.449 1.00 43.31 85 PHE A N 1
ATOM 671 C CA . PHE A 1 85 ? -56.499 16.665 94.815 1.00 43.31 85 PHE A CA 1
ATOM 672 C C . PHE A 1 85 ? -57.076 16.855 96.214 1.00 43.31 85 PHE A C 1
ATOM 674 O O . PHE A 1 85 ? -56.373 16.745 97.215 1.00 43.31 85 PHE A O 1
ATOM 681 N N . THR A 1 86 ? -58.361 17.185 96.294 1.00 48.62 86 THR A N 1
ATOM 682 C CA . THR A 1 86 ? -59.141 16.856 97.476 1.00 48.62 86 THR A CA 1
ATOM 683 C C . THR A 1 86 ? -59.143 15.333 97.553 1.00 48.62 86 THR A C 1
ATOM 685 O O . THR A 1 86 ? -59.867 14.656 96.825 1.00 48.62 86 THR A O 1
ATOM 688 N N . MET A 1 87 ? -58.252 14.774 98.375 1.00 47.62 87 MET A N 1
ATOM 689 C CA . MET A 1 87 ? -58.288 13.364 98.753 1.00 47.62 87 MET A CA 1
ATOM 690 C C . MET A 1 87 ? -59.543 13.157 99.609 1.00 47.62 87 MET A C 1
ATOM 692 O O . MET A 1 87 ? -59.478 13.086 100.833 1.00 47.62 87 MET A O 1
ATOM 696 N N . GLY A 1 88 ? -60.716 13.095 98.969 1.00 52.28 88 GLY A N 1
ATOM 697 C CA . GLY A 1 88 ? -61.822 12.331 99.533 1.00 52.28 88 GLY A CA 1
ATOM 698 C C . GLY A 1 88 ? -61.279 10.937 99.829 1.00 52.28 88 GLY A C 1
ATOM 699 O O . GLY A 1 88 ? -60.515 10.425 99.012 1.00 52.28 88 GLY A O 1
ATOM 700 N N . LYS A 1 89 ? -61.573 10.394 101.017 1.00 55.00 89 LYS A N 1
ATOM 701 C CA . LYS A 1 89 ? -61.029 9.135 101.555 1.00 55.00 89 LYS A CA 1
ATOM 702 C C . LYS A 1 89 ? -61.168 7.993 100.535 1.00 55.00 89 LYS A C 1
ATOM 704 O O . LYS A 1 89 ? -62.150 7.263 100.559 1.00 55.00 89 LYS A O 1
ATOM 709 N N . ARG A 1 90 ? -60.204 7.862 99.622 1.00 59.38 90 ARG A N 1
ATOM 710 C CA . ARG A 1 90 ? -60.081 6.718 98.722 1.00 59.38 90 ARG A CA 1
ATOM 711 C C . ARG A 1 90 ? -59.624 5.561 99.580 1.00 59.38 90 ARG A C 1
ATOM 713 O O . ARG A 1 90 ? -58.637 5.686 100.307 1.00 59.38 90 ARG A O 1
ATOM 720 N N . SER A 1 91 ? -60.372 4.471 99.534 1.00 73.31 91 SER A N 1
ATOM 721 C CA . SER A 1 91 ? -59.962 3.258 100.219 1.00 73.31 91 SER A CA 1
ATOM 722 C C . SER A 1 91 ? -58.698 2.718 99.540 1.00 73.31 91 SER A C 1
ATOM 724 O O . SER A 1 91 ? -58.487 2.926 98.343 1.00 73.31 91 SER A O 1
ATOM 726 N N . ILE A 1 92 ? -57.834 2.036 100.292 1.00 77.81 92 ILE A N 1
ATOM 727 C CA . ILE A 1 92 ? -56.628 1.388 99.744 1.00 77.81 92 ILE A CA 1
ATOM 728 C C . ILE A 1 92 ? -57.005 0.477 98.561 1.00 77.81 92 ILE A C 1
ATOM 730 O O . ILE A 1 92 ? -56.313 0.457 97.547 1.00 77.81 92 ILE A O 1
ATOM 734 N N . THR A 1 93 ? -58.166 -0.172 98.646 1.00 81.81 93 THR A N 1
ATOM 735 C CA . THR A 1 93 ? -58.770 -0.993 97.592 1.00 81.81 93 THR A CA 1
ATOM 736 C C . THR A 1 93 ? -59.034 -0.240 96.282 1.00 81.81 93 THR A C 1
ATOM 738 O O . THR A 1 93 ? -58.752 -0.782 95.216 1.00 81.81 93 THR A O 1
ATOM 741 N N . ASP A 1 94 ? -59.482 1.020 96.318 1.00 83.31 94 ASP A N 1
ATOM 742 C CA . ASP A 1 94 ? -59.713 1.816 95.097 1.00 83.31 94 ASP A CA 1
ATOM 743 C C . ASP A 1 94 ? -58.403 2.134 94.364 1.00 83.31 94 ASP A C 1
ATOM 745 O O . ASP A 1 94 ? -58.343 2.155 93.132 1.00 83.31 94 ASP A O 1
ATOM 749 N N . ILE A 1 95 ? -57.334 2.368 95.129 1.00 85.81 95 ILE A N 1
ATOM 750 C CA . ILE A 1 95 ? -55.995 2.624 94.591 1.00 85.81 95 ILE A CA 1
ATOM 751 C C . ILE A 1 95 ? -55.441 1.346 93.953 1.00 85.81 95 ILE A C 1
ATOM 753 O O . ILE A 1 95 ? -54.953 1.396 92.824 1.00 85.81 95 ILE A O 1
ATOM 757 N N . THR A 1 96 ? -55.566 0.203 94.632 1.00 89.38 96 THR A N 1
ATOM 758 C CA . THR A 1 96 ? -55.134 -1.100 94.107 1.00 89.38 96 THR A CA 1
ATOM 759 C C . THR A 1 96 ? -55.846 -1.447 92.799 1.00 89.38 96 THR A C 1
ATOM 761 O O . THR A 1 96 ? -55.183 -1.804 91.825 1.00 89.38 96 THR A O 1
ATOM 764 N N . ASN A 1 97 ? -57.167 -1.251 92.730 1.00 88.38 97 ASN A N 1
ATOM 765 C CA . ASN A 1 97 ? -57.954 -1.508 91.521 1.00 88.38 97 ASN A CA 1
ATOM 766 C C . ASN A 1 97 ? -57.541 -0.587 90.359 1.00 88.38 97 ASN A C 1
ATOM 768 O O . ASN A 1 97 ? -57.391 -1.040 89.222 1.00 88.38 97 ASN A O 1
ATOM 772 N N . SER A 1 98 ? -57.296 0.700 90.633 1.00 89.62 98 SER A N 1
ATOM 773 C CA . SER A 1 98 ? -56.816 1.645 89.616 1.00 89.62 98 SER A CA 1
ATOM 774 C C . SER A 1 98 ? -55.430 1.274 89.081 1.00 89.62 98 SER A C 1
ATOM 776 O O . SER A 1 98 ? -55.185 1.434 87.886 1.00 89.62 98 SER A O 1
ATOM 778 N N . LEU A 1 99 ? -54.524 0.797 89.940 1.00 92.44 99 LEU A N 1
ATOM 779 C CA . LEU A 1 99 ? -53.186 0.364 89.531 1.00 92.44 99 LEU A CA 1
ATOM 780 C C . LEU A 1 99 ? -53.232 -0.934 88.721 1.00 92.44 99 LEU A C 1
ATOM 782 O O . LEU A 1 99 ? -52.544 -1.024 87.709 1.00 92.44 99 LEU A O 1
ATOM 786 N N . GLN A 1 100 ? -54.070 -1.902 89.104 1.00 93.38 100 GLN A N 1
ATOM 787 C CA . GLN A 1 100 ? -54.287 -3.119 88.313 1.00 93.38 100 GLN A CA 1
ATOM 788 C C . GLN A 1 100 ? -54.858 -2.804 86.928 1.00 93.38 100 GLN A C 1
ATOM 790 O O . GLN A 1 100 ? -54.359 -3.324 85.932 1.00 93.38 100 GLN A O 1
ATOM 795 N N . SER A 1 101 ? -55.851 -1.912 86.843 1.00 93.94 101 SER A N 1
ATOM 796 C CA . SER A 1 101 ? -56.400 -1.475 85.556 1.00 93.94 101 SER A CA 1
ATOM 797 C C . SER A 1 101 ? -55.349 -0.769 84.696 1.00 93.94 101 SER A C 1
ATOM 799 O O . SER A 1 101 ? -55.280 -1.021 83.495 1.00 93.94 101 SER A O 1
ATOM 801 N N . LEU A 1 102 ? -54.524 0.102 85.290 1.00 94.75 102 LEU A N 1
ATOM 802 C CA . LEU A 1 102 ? -53.445 0.788 84.577 1.00 94.75 102 LEU A CA 1
ATOM 803 C C . LEU A 1 102 ? -52.377 -0.199 84.093 1.00 94.75 102 LEU A C 1
ATOM 805 O O . LEU A 1 102 ? -51.920 -0.089 82.961 1.00 94.75 102 LEU A O 1
ATOM 809 N N . HIS A 1 103 ? -52.002 -1.171 84.927 1.00 95.06 103 HIS A N 1
ATOM 810 C CA . HIS A 1 103 ? -51.060 -2.224 84.562 1.00 95.06 103 HIS A CA 1
ATOM 811 C C . HIS A 1 103 ? -51.592 -3.057 83.393 1.00 95.06 103 HIS A C 1
ATOM 813 O O . HIS A 1 103 ? -50.885 -3.245 82.410 1.00 95.06 103 HIS A O 1
ATOM 819 N N . ALA A 1 104 ? -52.851 -3.501 83.452 1.00 94.88 104 ALA A N 1
ATOM 820 C CA . ALA A 1 104 ? -53.483 -4.240 82.360 1.00 94.88 104 ALA A CA 1
ATOM 821 C C . ALA A 1 104 ? -53.539 -3.417 81.060 1.00 94.88 104 ALA A C 1
ATOM 823 O O . ALA A 1 104 ? -53.250 -3.940 79.986 1.00 94.88 104 ALA A O 1
ATOM 824 N N . GLN A 1 105 ? -53.848 -2.118 81.150 1.00 96.00 105 GLN A N 1
ATOM 825 C CA . GLN A 1 105 ? -53.811 -1.220 79.995 1.00 96.00 105 GLN A CA 1
ATOM 826 C C . GLN A 1 105 ? -52.395 -1.099 79.419 1.00 96.00 105 GLN A C 1
ATOM 828 O O . GLN A 1 105 ? -52.219 -1.237 78.211 1.00 96.00 105 GLN A O 1
ATOM 833 N N . LYS A 1 106 ? -51.389 -0.856 80.265 1.00 96.50 106 LYS A N 1
ATOM 834 C CA . LYS A 1 106 ? -49.999 -0.705 79.822 1.00 96.50 106 LYS A CA 1
ATOM 835 C C . LYS A 1 106 ? -49.420 -1.990 79.253 1.00 96.50 106 LYS A C 1
ATOM 837 O O . LYS A 1 106 ? -48.692 -1.921 78.273 1.00 96.50 106 LYS A O 1
ATOM 842 N N . GLN A 1 107 ? -49.806 -3.142 79.790 1.00 96.44 107 GLN A N 1
ATOM 843 C CA . GLN A 1 107 ? -49.440 -4.437 79.231 1.00 96.44 107 GLN A CA 1
ATOM 844 C C . GLN A 1 107 ? -50.048 -4.639 77.838 1.00 96.44 107 GLN A C 1
ATOM 846 O O . GLN A 1 107 ? -49.354 -5.064 76.922 1.00 96.44 107 GLN A O 1
ATOM 851 N N . LYS A 1 108 ? -51.316 -4.258 77.646 1.00 96.62 108 LYS A N 1
ATOM 852 C CA . LYS A 1 108 ? -51.965 -4.313 76.332 1.00 96.62 108 LYS A CA 1
ATOM 853 C C . LYS A 1 108 ? -51.326 -3.349 75.326 1.00 96.62 108 LYS A C 1
ATOM 855 O O . LYS A 1 108 ? -51.154 -3.714 74.169 1.00 96.62 108 LYS A O 1
ATOM 860 N N . GLU A 1 109 ? -50.982 -2.130 75.747 1.00 96.44 109 GLU A N 1
ATOM 861 C CA . GLU A 1 109 ? -50.233 -1.175 74.911 1.00 96.44 109 GLU A CA 1
ATOM 862 C C . GLU A 1 109 ? -48.863 -1.752 74.520 1.00 96.44 109 GLU A C 1
ATOM 864 O O . GLU A 1 109 ? -48.518 -1.726 73.342 1.00 96.44 109 GLU A O 1
ATOM 869 N N . LEU A 1 110 ? -48.140 -2.357 75.470 1.00 96.94 110 LEU A N 1
ATOM 870 C CA . LEU A 1 110 ? -46.855 -3.013 75.223 1.00 96.94 110 LEU A CA 1
ATOM 871 C C . LEU A 1 110 ? -46.976 -4.161 74.211 1.00 96.94 110 LEU A C 1
ATOM 873 O O . LEU A 1 110 ? -46.158 -4.250 73.301 1.00 96.94 110 LEU A O 1
ATOM 877 N N . GLU A 1 111 ? -47.991 -5.019 74.329 1.00 96.81 111 GLU A N 1
ATOM 878 C CA . GLU A 1 111 ? -48.242 -6.109 73.372 1.00 96.81 111 GLU A CA 1
ATOM 879 C C . GLU A 1 111 ? -48.554 -5.577 71.967 1.00 96.81 111 GLU A C 1
ATOM 881 O O . GLU A 1 111 ? -48.024 -6.083 70.980 1.00 96.81 111 GLU A O 1
ATOM 886 N N . VAL A 1 112 ? -49.376 -4.526 71.862 1.00 97.25 112 VAL A N 1
ATOM 887 C CA . VAL A 1 112 ? -49.703 -3.892 70.574 1.00 97.25 112 VAL A CA 1
ATOM 888 C C . VAL A 1 112 ? -48.463 -3.266 69.934 1.00 97.25 112 VAL A C 1
ATOM 890 O O . VAL A 1 112 ? -48.229 -3.460 68.741 1.00 97.25 112 VAL A O 1
ATOM 893 N N . GLU A 1 113 ? -47.658 -2.537 70.708 1.00 97.62 113 GLU A N 1
ATOM 894 C CA . GLU A 1 113 ? -46.411 -1.942 70.219 1.00 97.62 113 GLU A CA 1
ATOM 895 C C . GLU A 1 113 ? -45.386 -3.009 69.821 1.00 97.62 113 GLU A C 1
ATOM 897 O O . GLU A 1 113 ? -44.738 -2.861 68.787 1.00 97.62 113 GLU A O 1
ATOM 902 N N . THR A 1 114 ? -45.289 -4.107 70.577 1.00 97.50 114 THR A N 1
ATOM 903 C CA . THR A 1 114 ? -44.395 -5.234 70.262 1.00 97.50 114 THR A CA 1
ATOM 904 C C . THR A 1 114 ? -44.785 -5.885 68.935 1.00 97.50 114 THR A C 1
ATOM 906 O O . THR A 1 114 ? -43.945 -6.003 68.049 1.00 97.50 114 THR A O 1
ATOM 909 N N . ASN A 1 115 ? -46.072 -6.191 68.735 1.00 97.31 115 ASN A N 1
ATOM 910 C CA . ASN A 1 115 ? -46.561 -6.759 67.474 1.00 97.31 115 ASN A CA 1
ATOM 911 C C . ASN A 1 115 ? -46.304 -5.824 66.275 1.00 97.31 115 ASN A C 1
ATOM 913 O O . ASN A 1 115 ? -45.920 -6.281 65.200 1.00 97.31 115 ASN A O 1
ATOM 917 N N . SER A 1 116 ? -46.487 -4.511 66.459 1.00 97.69 116 SER A N 1
ATOM 918 C CA . SER A 1 116 ? -46.201 -3.502 65.427 1.00 97.69 116 SER A CA 1
ATOM 919 C C . SER A 1 116 ? -44.705 -3.428 65.096 1.00 97.69 116 SER A C 1
ATOM 921 O O . SER A 1 116 ? -44.316 -3.345 63.928 1.00 97.69 116 SER A O 1
ATOM 923 N N . LEU A 1 117 ? -43.844 -3.501 66.115 1.00 97.88 117 LEU A N 1
ATOM 924 C CA . LEU A 1 117 ? -42.395 -3.520 65.938 1.00 97.88 117 LEU A CA 1
ATOM 925 C C . LEU A 1 117 ? -41.935 -4.778 65.188 1.00 97.88 117 LEU A C 1
ATOM 927 O O . LEU A 1 117 ? -41.091 -4.674 64.294 1.00 97.88 117 LEU A O 1
ATOM 931 N N . ASP A 1 118 ? -42.512 -5.938 65.503 1.00 98.00 118 ASP A N 1
ATOM 932 C CA . ASP A 1 118 ? -42.236 -7.200 64.813 1.00 98.00 118 ASP A CA 1
ATOM 933 C C . ASP A 1 118 ? -42.670 -7.139 63.340 1.00 98.00 118 ASP A C 1
ATOM 935 O O . ASP A 1 118 ? -41.906 -7.526 62.451 1.00 98.00 118 ASP A O 1
ATOM 939 N N . GLU A 1 119 ? -43.845 -6.569 63.048 1.00 97.81 119 GLU A N 1
ATOM 940 C CA . GLU A 1 119 ? -44.333 -6.382 61.675 1.00 97.81 119 GLU A CA 1
ATOM 941 C C . GLU A 1 119 ? -43.422 -5.444 60.863 1.00 97.81 119 GLU A C 1
ATOM 943 O O . GLU A 1 119 ? -43.054 -5.749 59.721 1.00 97.81 119 GLU A O 1
ATOM 948 N N . ILE A 1 120 ? -42.995 -4.321 61.452 1.00 97.69 120 ILE A N 1
ATOM 949 C CA . ILE A 1 120 ? -42.054 -3.390 60.811 1.00 97.69 120 ILE A CA 1
ATOM 950 C C . ILE A 1 120 ? -40.703 -4.071 60.577 1.00 97.69 120 ILE A C 1
ATOM 952 O O . ILE A 1 120 ? -40.137 -3.940 59.490 1.00 97.69 120 ILE A O 1
ATOM 956 N N . THR A 1 121 ? -40.200 -4.822 61.558 1.00 98.06 121 THR A N 1
ATOM 957 C CA . THR A 1 121 ? -38.925 -5.545 61.452 1.00 98.06 121 THR A CA 1
ATOM 958 C C . THR A 1 121 ? -38.973 -6.569 60.320 1.00 98.06 121 THR A C 1
ATOM 960 O O . THR A 1 121 ? -38.089 -6.572 59.460 1.00 98.06 121 THR A O 1
ATOM 963 N N . ALA A 1 122 ? -40.041 -7.368 60.244 1.00 97.69 122 ALA A N 1
ATOM 964 C CA . ALA A 1 122 ? -40.253 -8.322 59.158 1.00 97.69 122 ALA A CA 1
ATOM 965 C C . ALA A 1 122 ? -40.368 -7.622 57.790 1.00 97.69 122 ALA A C 1
ATOM 967 O O . ALA A 1 122 ? -39.778 -8.071 56.805 1.00 97.69 122 ALA A O 1
ATOM 968 N N . SER A 1 123 ? -41.068 -6.484 57.720 1.00 98.12 123 SER A N 1
ATOM 969 C CA . SER A 1 123 ? -41.209 -5.685 56.495 1.00 98.12 123 SER A CA 1
ATOM 970 C C . SER A 1 123 ? -39.873 -5.108 56.012 1.00 98.12 123 SER A C 1
ATOM 972 O O . SER A 1 123 ? -39.578 -5.150 54.813 1.00 98.12 123 SER A O 1
ATOM 974 N N . ILE A 1 124 ? -39.039 -4.596 56.924 1.00 98.00 124 ILE A N 1
ATOM 975 C CA . ILE A 1 124 ? -37.692 -4.099 56.608 1.00 98.00 124 ILE A CA 1
ATOM 976 C C . ILE A 1 124 ? -36.830 -5.243 56.078 1.00 98.00 124 ILE A C 1
ATOM 978 O O . ILE A 1 124 ? -36.288 -5.122 54.979 1.00 98.00 124 ILE A O 1
ATOM 982 N N . GLN A 1 125 ? -36.775 -6.371 56.791 1.00 98.12 125 GLN A N 1
ATOM 983 C CA . GLN A 1 125 ? -35.995 -7.538 56.375 1.00 98.12 125 GLN A CA 1
ATOM 984 C C . GLN A 1 125 ? -36.433 -8.061 55.002 1.00 98.12 125 GLN A C 1
ATOM 986 O O . GLN A 1 125 ? -35.591 -8.325 54.145 1.00 98.12 125 GLN A O 1
ATOM 991 N N . ALA A 1 126 ? -37.741 -8.144 54.741 1.00 97.81 126 ALA A N 1
ATOM 992 C CA . ALA A 1 126 ? -38.266 -8.571 53.446 1.00 97.81 126 ALA A CA 1
ATOM 993 C C . ALA A 1 126 ? -37.872 -7.608 52.311 1.00 97.81 126 ALA A C 1
ATOM 995 O O . ALA A 1 126 ? -37.470 -8.043 51.226 1.00 97.81 126 ALA A O 1
ATOM 996 N N . LYS A 1 127 ? -37.945 -6.291 52.549 1.00 97.75 127 LYS A N 1
ATOM 997 C CA . LYS A 1 127 ? -37.528 -5.276 51.568 1.00 97.75 127 LYS A CA 1
ATOM 998 C C . LYS A 1 127 ? -36.024 -5.308 51.317 1.00 97.75 127 LYS A C 1
ATOM 1000 O O . LYS A 1 127 ? -35.602 -5.182 50.167 1.00 97.75 127 LYS A O 1
ATOM 1005 N N . GLU A 1 128 ? -35.219 -5.482 52.358 1.00 97.94 128 GLU A N 1
ATOM 1006 C CA . GLU A 1 128 ? -33.768 -5.601 52.239 1.00 97.94 128 GLU A CA 1
ATOM 1007 C C . GLU A 1 128 ? -33.371 -6.869 51.489 1.00 97.94 128 GLU A C 1
ATOM 1009 O O . GLU A 1 128 ? -32.589 -6.780 50.544 1.00 97.94 128 GLU A O 1
ATOM 1014 N N . ALA A 1 129 ? -33.967 -8.016 51.820 1.00 97.62 129 ALA A N 1
ATOM 1015 C CA . ALA A 1 129 ? -33.750 -9.271 51.108 1.00 97.62 129 ALA A CA 1
ATOM 1016 C C . ALA A 1 129 ? -34.121 -9.145 49.621 1.00 97.62 129 ALA A C 1
ATOM 1018 O O . ALA A 1 129 ? -33.330 -9.501 48.748 1.00 97.62 129 ALA A O 1
ATOM 1019 N N . SER A 1 130 ? -35.282 -8.556 49.316 1.00 97.69 130 SER A N 1
ATOM 1020 C CA . SER A 1 130 ? -35.716 -8.296 47.937 1.00 97.69 130 SER A CA 1
ATOM 1021 C C . SER A 1 130 ? -34.740 -7.385 47.182 1.00 97.69 130 SER A C 1
ATOM 1023 O O . SER A 1 130 ? -34.338 -7.687 46.054 1.00 97.69 130 SER A O 1
ATOM 1025 N N . ARG A 1 131 ? -34.282 -6.297 47.818 1.00 98.06 131 ARG A N 1
ATOM 1026 C CA . ARG A 1 131 ? -33.303 -5.376 47.226 1.00 98.06 131 ARG A CA 1
ATOM 1027 C C . ARG A 1 131 ? -31.963 -6.064 46.971 1.00 98.06 131 ARG A C 1
ATOM 1029 O O . ARG A 1 131 ? -31.406 -5.889 45.889 1.00 98.06 131 ARG A O 1
ATOM 1036 N N . THR A 1 132 ? -31.461 -6.836 47.930 1.00 97.81 132 THR A N 1
ATOM 1037 C CA . THR A 1 132 ? -30.196 -7.576 47.811 1.00 97.81 132 THR A CA 1
ATOM 1038 C C . THR A 1 132 ? -30.269 -8.600 46.684 1.00 97.81 132 THR A C 1
ATOM 1040 O O . THR A 1 132 ? -29.388 -8.622 45.830 1.00 97.81 132 THR A O 1
ATOM 1043 N N . ASN A 1 133 ? -31.362 -9.362 46.592 1.00 97.69 133 ASN A N 1
ATOM 1044 C CA . ASN A 1 133 ? -31.572 -10.324 45.509 1.00 97.69 133 ASN A CA 1
ATOM 1045 C C . ASN A 1 133 ? -31.608 -9.644 44.132 1.00 97.69 133 ASN A C 1
ATOM 1047 O O . ASN A 1 133 ? -30.996 -10.130 43.182 1.00 97.69 133 ASN A O 1
ATOM 1051 N N . HIS A 1 134 ? -32.271 -8.489 44.019 1.00 98.12 134 HIS A N 1
ATOM 1052 C CA . HIS A 1 134 ? -32.308 -7.721 42.770 1.00 98.12 134 HIS A CA 1
ATOM 1053 C C . HIS A 1 134 ? -30.935 -7.180 42.362 1.00 98.12 134 HIS A C 1
ATOM 1055 O O . HIS A 1 134 ? -30.579 -7.200 41.183 1.00 98.12 134 HIS A O 1
ATOM 1061 N N . VAL A 1 135 ? -30.158 -6.682 43.327 1.00 98.31 135 VAL A N 1
ATOM 1062 C CA . VAL A 1 135 ? -28.795 -6.197 43.076 1.00 98.31 135 VAL A CA 1
ATOM 1063 C C . VAL A 1 135 ? -27.887 -7.350 42.659 1.00 98.31 135 VAL A C 1
ATOM 1065 O O . VAL A 1 135 ? -27.208 -7.222 41.644 1.00 98.31 135 VAL A O 1
ATOM 1068 N N . ASN A 1 136 ? -27.934 -8.486 43.354 1.00 98.25 136 ASN A N 1
ATOM 1069 C CA . ASN A 1 136 ? -27.138 -9.665 43.011 1.00 98.25 136 ASN A CA 1
ATOM 1070 C C . ASN A 1 136 ? -27.467 -10.173 41.603 1.00 98.25 136 ASN A C 1
ATOM 1072 O O . ASN A 1 136 ? -26.565 -10.334 40.789 1.00 98.25 136 ASN A O 1
ATOM 1076 N N . ALA A 1 137 ? -28.752 -10.264 41.245 1.00 98.25 137 ALA A N 1
ATOM 1077 C CA . ALA A 1 137 ? -29.156 -10.648 39.893 1.00 98.25 137 ALA A CA 1
ATOM 1078 C C . ALA A 1 137 ? -28.632 -9.688 38.806 1.00 98.25 137 ALA A C 1
ATOM 1080 O O . ALA A 1 137 ? -28.359 -10.108 37.680 1.00 98.25 137 ALA A O 1
ATOM 1081 N N . LYS A 1 138 ? -28.491 -8.388 39.106 1.00 98.38 138 LYS A N 1
ATOM 1082 C CA . LYS A 1 138 ? -27.855 -7.428 38.188 1.00 98.38 138 LYS A CA 1
ATOM 1083 C C . LYS A 1 138 ? -26.344 -7.615 38.115 1.00 98.38 138 LYS A C 1
ATOM 1085 O O . LYS A 1 138 ? -25.797 -7.500 37.022 1.00 98.38 138 LYS A O 1
ATOM 1090 N N . ILE A 1 139 ? -25.693 -7.879 39.246 1.00 98.56 139 ILE A N 1
ATOM 1091 C CA . ILE A 1 139 ? -24.256 -8.155 39.308 1.00 98.56 139 ILE A CA 1
ATOM 1092 C C . ILE A 1 139 ? -23.937 -9.389 38.465 1.00 98.56 139 ILE A C 1
ATOM 1094 O O . ILE A 1 139 ? -23.109 -9.286 37.570 1.00 98.56 139 ILE A O 1
ATOM 1098 N N . ASP A 1 140 ? -24.661 -10.494 38.639 1.00 98.38 140 ASP A N 1
ATOM 1099 C CA . ASP A 1 140 ? -24.420 -11.740 37.899 1.00 98.38 140 ASP A CA 1
ATOM 1100 C C . ASP A 1 140 ? -24.558 -11.561 36.381 1.00 98.38 140 ASP A C 1
ATOM 1102 O O . ASP A 1 140 ? -23.750 -12.074 35.597 1.00 98.38 140 ASP A O 1
ATOM 1106 N N . ARG A 1 141 ? -25.562 -10.784 35.952 1.00 98.44 141 ARG A N 1
ATOM 1107 C CA . ARG A 1 141 ? -25.743 -10.425 34.537 1.00 98.44 141 ARG A CA 1
ATOM 1108 C C . ARG A 1 141 ? -24.572 -9.600 34.019 1.00 98.44 141 ARG A C 1
ATOM 1110 O O . ARG A 1 141 ? -23.994 -9.962 33.004 1.00 98.44 141 ARG A O 1
ATOM 1117 N N . LEU A 1 142 ? -24.184 -8.543 34.736 1.00 98.56 142 LEU A N 1
ATOM 1118 C CA . LEU A 1 142 ? -23.042 -7.710 34.353 1.00 98.56 142 LEU A CA 1
ATOM 1119 C C . LEU A 1 142 ? -21.740 -8.515 34.312 1.00 98.56 142 LEU A C 1
ATOM 1121 O O . LEU A 1 142 ? -20.950 -8.349 33.390 1.00 98.56 142 LEU A O 1
ATOM 1125 N N . THR A 1 143 ? -21.521 -9.416 35.267 1.00 98.62 143 THR A N 1
ATOM 1126 C CA . THR A 1 143 ? -20.359 -10.309 35.282 1.00 98.62 143 THR A CA 1
ATOM 1127 C C . THR A 1 143 ? -20.352 -11.241 34.072 1.00 98.62 143 THR A C 1
ATOM 1129 O O . THR A 1 143 ? -19.295 -11.471 33.486 1.00 98.62 143 THR A O 1
ATOM 1132 N N . SER A 1 144 ? -21.514 -11.758 33.673 1.00 98.50 144 SER A N 1
ATOM 1133 C CA . SER A 1 144 ? -21.641 -12.595 32.476 1.00 98.50 144 SER A CA 1
ATOM 1134 C C . SER A 1 144 ? -21.358 -11.798 31.199 1.00 98.50 144 SER A C 1
ATOM 1136 O O . SER A 1 144 ? -20.579 -12.248 30.359 1.00 98.50 144 SER A O 1
ATOM 1138 N N . ASP A 1 145 ? -21.913 -10.588 31.088 1.00 98.31 145 ASP A N 1
ATOM 1139 C CA . ASP A 1 145 ? -21.689 -9.694 29.949 1.00 98.31 145 ASP A CA 1
ATOM 1140 C C . ASP A 1 145 ? -20.211 -9.293 29.826 1.00 98.31 145 ASP A C 1
ATOM 1142 O O . ASP A 1 145 ? -19.648 -9.324 28.733 1.00 98.31 145 ASP A O 1
ATOM 1146 N N . VAL A 1 146 ? -19.548 -8.965 30.942 1.00 98.56 146 VAL A N 1
ATOM 1147 C CA . VAL A 1 146 ? -18.114 -8.626 30.959 1.00 98.56 146 VAL A CA 1
ATOM 1148 C C . VAL A 1 146 ? -17.271 -9.788 30.440 1.00 98.56 146 VAL A C 1
ATOM 1150 O O . VAL A 1 146 ? -16.452 -9.577 29.550 1.00 98.56 146 VAL A O 1
ATOM 1153 N N . LYS A 1 147 ? -17.521 -11.019 30.903 1.00 98.50 147 LYS A N 1
ATOM 1154 C CA . LYS A 1 147 ? -16.814 -12.210 30.402 1.00 98.50 147 LYS A CA 1
ATOM 1155 C C . LYS A 1 147 ? -17.032 -12.422 28.902 1.00 98.50 147 LYS A C 1
ATOM 1157 O O . LYS A 1 147 ? -16.097 -12.772 28.182 1.00 98.50 147 LYS A O 1
ATOM 1162 N N . ALA A 1 148 ? -18.250 -12.184 28.411 1.00 98.44 148 ALA A N 1
ATOM 1163 C CA . ALA A 1 148 ? -18.544 -12.270 26.984 1.00 98.44 148 ALA A CA 1
ATOM 1164 C C . ALA A 1 148 ? -17.746 -11.224 26.184 1.00 98.44 148 ALA A C 1
ATOM 1166 O O . ALA A 1 148 ? -17.091 -11.576 25.200 1.00 98.44 148 ALA A O 1
ATOM 1167 N N . TYR A 1 149 ? -17.719 -9.964 26.631 1.00 98.50 149 TYR A N 1
ATOM 1168 C CA . TYR A 1 149 ? -16.938 -8.910 25.978 1.00 98.50 149 TYR A CA 1
ATOM 1169 C C . TYR A 1 149 ? -15.429 -9.151 26.033 1.00 98.50 149 TYR A C 1
ATOM 1171 O O . TYR A 1 149 ? -14.739 -8.863 25.056 1.00 98.50 149 TYR A 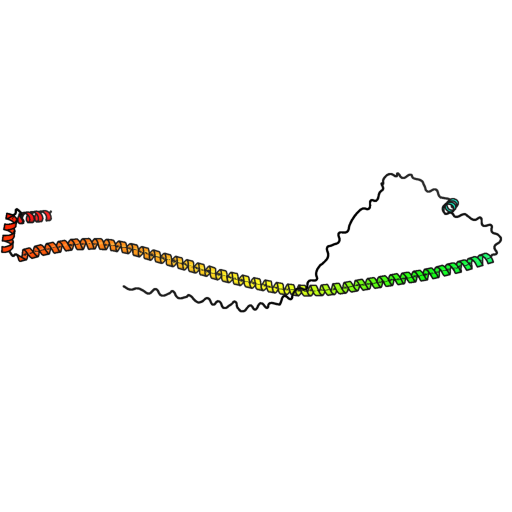O 1
ATOM 1179 N N . GLU A 1 150 ? -14.906 -9.695 27.131 1.00 98.44 150 GLU A N 1
ATOM 1180 C CA . GLU A 1 150 ? -13.496 -10.082 27.241 1.00 98.44 150 GLU A CA 1
ATOM 1181 C C . GLU A 1 150 ? -13.132 -11.152 26.207 1.00 98.44 150 GLU A C 1
ATOM 1183 O O . GLU A 1 150 ? -12.132 -11.003 25.500 1.00 98.44 150 GLU A O 1
ATOM 1188 N N . SER A 1 151 ? -13.984 -12.169 26.040 1.00 98.19 151 SER A N 1
ATOM 1189 C CA . SER A 1 151 ? -13.777 -13.212 25.029 1.00 98.19 151 SER A CA 1
ATOM 1190 C C . SER A 1 151 ? -13.815 -12.659 23.598 1.00 98.19 151 SER A C 1
ATOM 1192 O O . SER A 1 151 ? -13.011 -13.048 22.751 1.00 98.19 151 SER A O 1
ATOM 1194 N N . GLU A 1 152 ? -14.706 -11.704 23.319 1.00 98.19 152 GLU A N 1
ATOM 1195 C CA . GLU A 1 152 ? -14.810 -11.080 22.000 1.00 98.19 152 GLU A CA 1
ATOM 1196 C C . GLU A 1 152 ? -13.620 -10.157 21.719 1.00 98.19 152 GLU A C 1
ATOM 1198 O O . GLU A 1 152 ? -13.049 -10.174 20.627 1.00 98.19 152 GLU A O 1
ATOM 1203 N N . ARG A 1 153 ? -13.167 -9.410 22.732 1.00 98.06 153 ARG A N 1
ATOM 1204 C CA . ARG A 1 153 ? -11.952 -8.594 22.657 1.00 98.06 153 ARG A CA 1
ATOM 1205 C C . ARG A 1 153 ? -10.727 -9.448 22.338 1.00 98.06 153 ARG A C 1
ATOM 1207 O O . ARG A 1 153 ? -9.893 -9.021 21.544 1.00 98.06 153 ARG A O 1
ATOM 1214 N N . GLU A 1 154 ? -10.609 -10.639 22.923 1.00 98.56 154 GLU A N 1
ATOM 1215 C CA . GLU A 1 154 ? -9.506 -11.556 22.623 1.00 98.56 154 GLU A CA 1
ATOM 1216 C C . GLU A 1 154 ? -9.516 -12.002 21.152 1.00 98.56 154 GLU A C 1
ATOM 1218 O O . GLU A 1 154 ? -8.472 -11.980 20.496 1.00 98.56 154 GLU A O 1
ATOM 1223 N N . LYS A 1 155 ? -10.688 -12.339 20.595 1.00 98.25 155 LYS A N 1
ATOM 1224 C CA . LYS A 1 155 ? -10.813 -12.678 19.165 1.00 98.25 155 LYS A CA 1
ATOM 1225 C C . LYS A 1 155 ? -10.406 -11.511 18.272 1.00 98.25 155 LYS A C 1
ATOM 1227 O O . LYS A 1 155 ? -9.631 -11.703 17.338 1.00 98.25 155 LYS A O 1
ATOM 1232 N N . ILE A 1 156 ? -10.882 -10.304 18.582 1.00 98.12 156 ILE A N 1
ATOM 1233 C CA . ILE A 1 156 ? -10.535 -9.088 17.835 1.00 98.12 156 ILE A CA 1
ATOM 1234 C C . ILE A 1 156 ? -9.022 -8.853 17.864 1.00 98.12 156 ILE A C 1
ATOM 1236 O O . ILE A 1 156 ? -8.437 -8.531 16.833 1.00 98.12 156 ILE A O 1
ATOM 1240 N N . LEU A 1 157 ? -8.368 -9.049 19.013 1.00 98.50 157 LEU A N 1
ATOM 1241 C CA . LEU A 1 157 ? -6.915 -8.905 19.124 1.00 98.50 157 LEU A CA 1
ATOM 1242 C C . LEU A 1 157 ? -6.156 -9.939 18.284 1.00 98.50 157 LEU A C 1
ATOM 1244 O O . LEU A 1 157 ? -5.180 -9.573 17.634 1.00 98.50 157 LEU A O 1
ATOM 1248 N N . LYS A 1 158 ? -6.615 -11.196 18.237 1.00 98.31 158 LYS A N 1
ATOM 1249 C CA . LYS A 1 158 ? -6.019 -12.230 17.371 1.00 98.31 158 LYS A CA 1
ATOM 1250 C C . LYS A 1 158 ? -6.154 -11.876 15.890 1.00 98.31 158 LYS A C 1
ATOM 1252 O O . LYS A 1 158 ? -5.175 -11.957 15.155 1.00 98.31 158 LYS A O 1
ATOM 1257 N N . ILE A 1 159 ? -7.342 -11.435 15.467 1.00 98.06 159 ILE A N 1
ATOM 1258 C CA . ILE A 1 159 ? -7.591 -10.992 14.085 1.00 98.06 159 ILE A CA 1
ATOM 1259 C C . ILE A 1 159 ? -6.696 -9.799 13.743 1.00 98.06 159 ILE A C 1
ATOM 1261 O O . ILE A 1 159 ? -6.056 -9.792 12.696 1.00 98.06 159 ILE A O 1
ATOM 1265 N N . ARG A 1 160 ? -6.611 -8.812 14.640 1.00 98.00 160 ARG A N 1
ATOM 1266 C CA . ARG A 1 160 ? -5.750 -7.642 14.462 1.00 98.00 160 ARG A CA 1
ATOM 1267 C C . ARG A 1 160 ? -4.287 -8.045 14.267 1.00 98.00 160 ARG A C 1
ATOM 1269 O O . ARG A 1 160 ? -3.683 -7.594 13.302 1.00 98.00 160 ARG A O 1
ATOM 1276 N N . GLY A 1 161 ? -3.753 -8.910 15.129 1.00 98.31 161 GLY A N 1
ATOM 1277 C CA . GLY A 1 161 ? -2.368 -9.376 15.017 1.00 98.31 161 GLY A CA 1
ATOM 1278 C C . GLY A 1 161 ? -2.092 -10.105 13.698 1.00 98.31 161 GLY A C 1
ATOM 1279 O O . GLY A 1 161 ? -1.065 -9.868 13.071 1.00 98.31 161 GLY A O 1
ATOM 1280 N N . PHE A 1 162 ? -3.036 -10.926 13.223 1.00 98.00 162 PHE A N 1
ATOM 1281 C CA . PHE A 1 162 ? -2.921 -11.574 11.913 1.00 98.00 162 PHE A CA 1
ATOM 1282 C C . PHE A 1 162 ? -2.872 -10.557 10.763 1.00 98.00 162 PHE A C 1
ATOM 1284 O O . PHE A 1 162 ? -2.026 -10.666 9.878 1.00 98.00 162 PHE A O 1
ATOM 1291 N N . VAL A 1 163 ? -3.755 -9.554 10.778 1.00 97.88 163 VAL A N 1
ATOM 1292 C CA . VAL A 1 163 ? -3.793 -8.509 9.741 1.00 97.88 163 VAL A CA 1
ATOM 1293 C C . VAL A 1 163 ? -2.515 -7.670 9.747 1.00 97.88 163 VAL A C 1
ATOM 1295 O O . VAL A 1 163 ? -1.974 -7.394 8.680 1.00 97.88 163 VAL A O 1
ATOM 1298 N N . GLU A 1 164 ? -2.009 -7.299 10.925 1.00 97.94 164 GLU A N 1
ATOM 1299 C CA . GLU A 1 164 ? -0.748 -6.558 11.067 1.00 97.94 164 GLU A CA 1
ATOM 1300 C C . GLU A 1 164 ? 0.433 -7.355 10.489 1.00 97.94 164 GLU A C 1
ATOM 1302 O O . GLU A 1 164 ? 1.193 -6.820 9.684 1.00 97.94 164 GLU A O 1
ATOM 1307 N N . GLN A 1 165 ? 0.525 -8.653 10.794 1.00 97.19 165 GLN A N 1
ATOM 1308 C CA . GLN A 1 165 ? 1.577 -9.525 10.264 1.00 97.19 165 GLN A CA 1
ATOM 1309 C C . GLN A 1 165 ? 1.510 -9.674 8.734 1.00 97.19 165 GLN A C 1
ATOM 1311 O O . GLN A 1 165 ? 2.538 -9.643 8.056 1.00 97.19 165 GLN A O 1
ATOM 1316 N N . GLN A 1 166 ? 0.308 -9.830 8.170 1.00 96.50 166 GLN A N 1
ATOM 1317 C CA . GLN A 1 166 ? 0.132 -9.900 6.715 1.00 96.50 166 GLN A CA 1
ATOM 1318 C C . GLN A 1 166 ? 0.503 -8.579 6.039 1.00 96.50 166 GLN A C 1
ATOM 1320 O O . GLN A 1 166 ? 1.146 -8.582 4.990 1.00 96.50 166 GLN A O 1
ATOM 1325 N N . HIS A 1 167 ? 0.124 -7.449 6.640 1.00 96.44 167 HIS A N 1
ATOM 1326 C CA . HIS A 1 167 ? 0.460 -6.131 6.117 1.00 96.44 167 HIS A CA 1
ATOM 1327 C C . HIS A 1 167 ? 1.975 -5.900 6.073 1.00 96.44 167 HIS A C 1
ATOM 1329 O O . HIS A 1 167 ? 2.491 -5.482 5.038 1.00 96.44 167 HIS A O 1
ATOM 1335 N N . GLU A 1 168 ? 2.688 -6.240 7.148 1.00 97.12 168 GLU A N 1
ATOM 1336 C CA . GLU A 1 168 ? 4.150 -6.160 7.199 1.00 97.12 168 GLU A CA 1
ATOM 1337 C C . GLU A 1 168 ? 4.802 -7.063 6.139 1.00 97.12 168 GLU A C 1
ATOM 1339 O O . GLU A 1 168 ? 5.662 -6.617 5.380 1.00 97.12 168 GLU A O 1
ATOM 1344 N N . GLY A 1 169 ? 4.324 -8.305 5.998 1.00 96.25 169 GLY A N 1
ATOM 1345 C CA . GLY A 1 169 ? 4.804 -9.224 4.964 1.00 96.25 169 GLY A CA 1
ATOM 1346 C C . GLY A 1 169 ? 4.584 -8.709 3.535 1.00 96.25 169 GLY A C 1
ATOM 1347 O O . GLY A 1 169 ? 5.455 -8.875 2.680 1.00 96.25 169 GLY A O 1
ATOM 1348 N N . MET A 1 170 ? 3.443 -8.067 3.260 1.00 96.19 170 MET A N 1
ATOM 1349 C CA . MET A 1 170 ? 3.172 -7.448 1.958 1.00 96.19 170 MET A CA 1
ATOM 1350 C C . MET A 1 170 ? 4.057 -6.228 1.697 1.00 96.19 170 MET A C 1
ATOM 1352 O O . MET A 1 170 ? 4.564 -6.097 0.586 1.00 96.19 170 MET A O 1
ATOM 1356 N N . MET A 1 171 ? 4.270 -5.365 2.696 1.00 93.31 171 MET A N 1
ATOM 1357 C CA . MET A 1 171 ? 5.147 -4.196 2.559 1.00 93.31 171 MET A CA 1
ATOM 1358 C C . MET A 1 171 ? 6.577 -4.609 2.209 1.00 93.31 171 MET A C 1
ATOM 1360 O O . MET A 1 171 ? 7.125 -4.121 1.229 1.00 93.31 171 MET A O 1
ATOM 1364 N N . MET A 1 172 ? 7.135 -5.593 2.919 1.00 93.69 172 MET A N 1
ATOM 1365 C CA . MET A 1 172 ? 8.488 -6.090 2.641 1.00 93.69 172 MET A CA 1
ATOM 1366 C C . MET A 1 172 ? 8.629 -6.645 1.215 1.00 93.69 172 MET A C 1
ATOM 1368 O O . MET A 1 172 ? 9.643 -6.422 0.555 1.00 93.69 172 MET A O 1
ATOM 1372 N N . LYS A 1 173 ? 7.609 -7.354 0.709 1.00 95.69 173 LYS A N 1
ATOM 1373 C CA . LYS A 1 173 ? 7.591 -7.838 -0.683 1.00 95.69 173 LYS A CA 1
ATOM 1374 C C . LYS A 1 173 ? 7.491 -6.692 -1.689 1.00 95.69 173 LYS A C 1
ATOM 1376 O O . LYS A 1 173 ? 8.174 -6.730 -2.709 1.00 95.69 173 LYS A O 1
ATOM 1381 N N . ALA A 1 174 ? 6.650 -5.696 -1.415 1.00 95.25 174 ALA A N 1
ATOM 1382 C CA . ALA A 1 174 ? 6.492 -4.529 -2.274 1.00 95.25 174 ALA A CA 1
ATOM 1383 C C . ALA A 1 174 ? 7.797 -3.725 -2.366 1.00 95.25 174 ALA A C 1
ATOM 1385 O O . ALA A 1 174 ? 8.240 -3.428 -3.473 1.00 95.25 174 ALA A O 1
ATOM 1386 N N . ASP A 1 175 ? 8.451 -3.463 -1.233 1.00 96.44 175 ASP A N 1
ATOM 1387 C CA . ASP A 1 175 ? 9.746 -2.780 -1.182 1.00 96.44 175 ASP A CA 1
ATOM 1388 C C . ASP A 1 175 ? 10.820 -3.566 -1.939 1.00 96.44 175 ASP A C 1
ATOM 1390 O O . ASP A 1 175 ? 11.577 -2.991 -2.723 1.00 96.44 175 ASP A O 1
ATOM 1394 N N . HIS A 1 176 ? 10.848 -4.895 -1.783 1.00 96.94 176 HIS A N 1
ATOM 1395 C CA . HIS A 1 176 ? 11.779 -5.744 -2.519 1.00 96.94 176 HIS A CA 1
ATOM 1396 C C . HIS A 1 176 ? 11.570 -5.663 -4.038 1.00 96.94 176 HIS A C 1
ATOM 1398 O O . HIS A 1 176 ? 12.534 -5.497 -4.784 1.00 96.94 176 HIS A O 1
ATOM 1404 N N . LEU A 1 177 ? 10.320 -5.740 -4.505 1.00 97.31 177 LEU A N 1
ATOM 1405 C CA . LEU A 1 177 ? 9.996 -5.613 -5.928 1.00 97.31 177 LEU 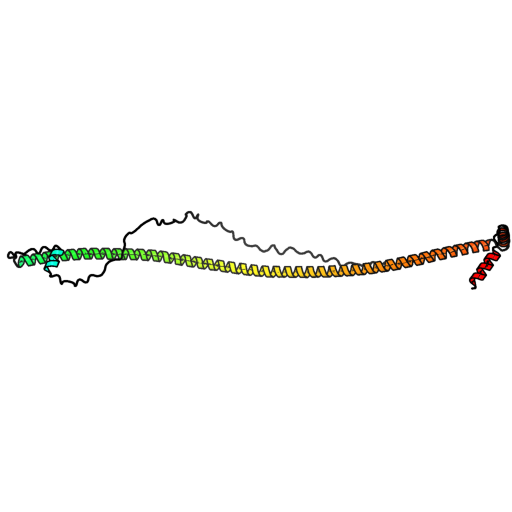A CA 1
ATOM 1406 C C . LEU A 1 177 ? 10.346 -4.221 -6.464 1.00 97.31 177 LEU A C 1
ATOM 1408 O O . LEU A 1 177 ? 10.943 -4.110 -7.533 1.00 97.31 177 LEU A O 1
ATOM 1412 N N . LEU A 1 178 ? 10.026 -3.158 -5.722 1.00 97.50 178 LEU A N 1
ATOM 1413 C CA . LEU A 1 178 ? 10.390 -1.788 -6.093 1.00 97.50 178 LEU A CA 1
ATOM 1414 C C . LEU A 1 178 ? 11.904 -1.626 -6.219 1.00 97.50 178 LEU A C 1
ATOM 1416 O O . LEU A 1 178 ? 12.375 -1.029 -7.189 1.00 97.50 178 LEU A O 1
ATOM 1420 N N . GLN A 1 179 ? 12.669 -2.203 -5.291 1.00 97.81 179 GLN A N 1
ATOM 1421 C CA . GLN A 1 179 ? 14.125 -2.196 -5.351 1.00 97.81 179 GLN A CA 1
ATOM 1422 C C . GLN A 1 179 ? 14.634 -2.950 -6.587 1.00 97.81 179 GLN A C 1
ATOM 1424 O O . GLN A 1 179 ? 15.469 -2.418 -7.314 1.00 97.81 179 GLN A O 1
ATOM 1429 N N . GLN A 1 180 ? 14.094 -4.141 -6.875 1.00 97.75 180 GLN A N 1
ATOM 1430 C CA . GLN A 1 180 ? 14.450 -4.908 -8.074 1.00 97.75 180 GLN A CA 1
ATOM 1431 C C . GLN A 1 180 ? 14.184 -4.125 -9.368 1.00 97.75 180 GLN A C 1
ATOM 1433 O O . GLN A 1 180 ? 15.054 -4.060 -10.238 1.00 97.75 180 GLN A O 1
ATOM 1438 N N . TYR A 1 181 ? 13.005 -3.508 -9.502 1.00 97.62 181 TYR A N 1
ATOM 1439 C CA . TYR A 1 181 ? 12.670 -2.712 -10.686 1.00 97.62 181 TYR A CA 1
ATOM 1440 C C . TYR A 1 181 ? 13.543 -1.465 -10.809 1.00 97.62 181 TYR A C 1
ATOM 1442 O O . TYR A 1 181 ? 13.993 -1.156 -11.909 1.00 97.62 181 TYR A O 1
ATOM 1450 N N . THR A 1 182 ? 13.834 -0.790 -9.696 1.00 98.44 182 THR A N 1
ATOM 1451 C CA . THR A 1 182 ? 14.742 0.366 -9.677 1.00 98.44 182 THR A CA 1
ATOM 1452 C C . THR A 1 182 ? 16.132 -0.027 -10.170 1.00 98.44 182 THR A C 1
ATOM 1454 O O . THR A 1 182 ? 16.645 0.588 -11.099 1.00 98.44 182 THR A O 1
ATOM 1457 N N . SER A 1 183 ? 16.709 -1.110 -9.640 1.00 98.19 183 SER A N 1
ATOM 1458 C CA . SER A 1 183 ? 18.022 -1.592 -10.083 1.00 98.19 183 SER A CA 1
ATOM 1459 C C . SER A 1 183 ? 18.040 -1.986 -11.562 1.00 98.19 183 SER A C 1
ATOM 1461 O O . SER A 1 183 ? 19.016 -1.722 -12.261 1.00 98.19 183 SER A O 1
ATOM 1463 N N . ARG A 1 184 ? 16.956 -2.587 -12.065 1.00 98.19 184 ARG A N 1
ATOM 1464 C CA . ARG A 1 184 ? 16.849 -2.965 -13.480 1.00 98.19 184 ARG A CA 1
ATOM 1465 C C . ARG A 1 184 ? 16.715 -1.751 -14.402 1.00 98.19 184 ARG A C 1
ATOM 1467 O O . ARG A 1 184 ? 17.255 -1.770 -15.506 1.00 98.19 184 ARG A O 1
ATOM 1474 N N . LEU A 1 185 ? 16.014 -0.706 -13.964 1.00 98.38 185 LEU A N 1
ATOM 1475 C CA . LEU A 1 185 ? 15.940 0.566 -14.687 1.00 98.38 185 LEU A CA 1
ATOM 1476 C C . LEU A 1 185 ? 17.316 1.236 -14.755 1.00 98.38 185 LEU A C 1
ATOM 1478 O O . LEU A 1 185 ? 17.746 1.606 -15.841 1.00 98.38 185 LEU A O 1
ATOM 1482 N N . GLU A 1 186 ? 18.048 1.282 -13.641 1.00 98.25 186 GLU A N 1
A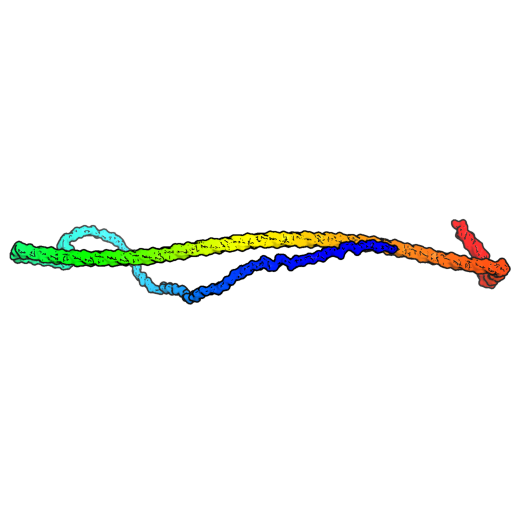TOM 1483 C CA . GLU A 1 186 ? 19.418 1.811 -13.614 1.00 98.25 186 GLU A CA 1
ATOM 1484 C C . GLU A 1 186 ? 20.369 1.037 -14.540 1.00 98.25 186 GLU A C 1
ATOM 1486 O O . GLU A 1 186 ? 21.260 1.620 -15.159 1.00 98.25 186 GLU A O 1
ATOM 1491 N N . GLU A 1 187 ? 20.209 -0.285 -14.647 1.00 98.31 187 GLU A N 1
ATOM 1492 C CA . GLU A 1 187 ? 20.962 -1.097 -15.605 1.00 98.31 187 GLU A CA 1
ATOM 1493 C C . GLU A 1 187 ? 20.609 -0.735 -17.055 1.00 98.31 187 GLU A C 1
ATOM 1495 O O . GLU A 1 187 ? 21.508 -0.574 -17.883 1.00 98.31 187 GLU A O 1
ATOM 1500 N N . CYS A 1 188 ? 19.322 -0.542 -17.361 1.00 97.62 188 CYS A N 1
ATOM 1501 C CA . CYS A 1 188 ? 18.886 -0.097 -18.685 1.00 97.62 188 CYS A CA 1
ATOM 1502 C C . CYS A 1 188 ? 19.466 1.278 -19.034 1.00 97.62 188 CYS A C 1
ATOM 1504 O O . CYS A 1 188 ? 19.984 1.449 -20.136 1.00 97.62 188 CYS A O 1
ATOM 1506 N N . ASP A 1 189 ? 19.448 2.226 -18.098 1.00 98.56 189 ASP A N 1
ATOM 1507 C CA . ASP A 1 189 ? 20.011 3.563 -18.302 1.00 98.56 189 ASP A CA 1
ATOM 1508 C C . ASP A 1 189 ? 21.513 3.505 -18.607 1.00 98.56 189 ASP A C 1
ATOM 1510 O O . ASP A 1 189 ? 21.990 4.193 -19.512 1.00 98.56 189 ASP A O 1
ATOM 1514 N N . LYS A 1 190 ? 22.262 2.630 -17.921 1.00 98.31 190 LYS A N 1
ATOM 1515 C CA . LYS A 1 190 ? 23.689 2.397 -18.211 1.00 98.31 190 LYS A CA 1
ATOM 1516 C C . LYS A 1 190 ? 23.904 1.834 -19.612 1.00 98.31 190 LYS A C 1
ATOM 1518 O O . LYS A 1 190 ? 24.785 2.311 -20.324 1.00 98.31 190 LYS A O 1
ATOM 1523 N N . LEU A 1 191 ? 23.110 0.843 -20.020 1.00 98.19 191 LEU A N 1
ATOM 1524 C CA . LEU A 1 191 ? 23.210 0.251 -21.357 1.00 98.19 191 LEU A CA 1
ATOM 1525 C C . LEU A 1 191 ? 22.860 1.260 -22.455 1.00 98.19 191 LEU A C 1
ATOM 1527 O O . LEU A 1 191 ? 23.536 1.303 -23.480 1.00 98.19 191 LEU A O 1
ATOM 1531 N N . ILE A 1 192 ? 21.843 2.098 -22.234 1.00 98.25 192 ILE A N 1
ATOM 1532 C CA . ILE A 1 192 ? 21.470 3.179 -23.154 1.00 98.25 192 ILE A CA 1
ATOM 1533 C C . ILE A 1 192 ? 22.603 4.203 -23.255 1.00 98.25 192 ILE A C 1
ATOM 1535 O O . ILE A 1 192 ? 22.974 4.597 -24.360 1.00 98.25 192 ILE A O 1
ATOM 1539 N N . ALA A 1 193 ? 23.177 4.618 -22.123 1.00 98.25 193 ALA A N 1
ATOM 1540 C CA . ALA A 1 193 ? 24.294 5.557 -22.104 1.00 98.25 193 ALA A CA 1
ATOM 1541 C C . ALA A 1 193 ? 25.513 5.008 -22.859 1.00 98.25 193 ALA A C 1
ATOM 1543 O O . ALA A 1 193 ? 26.100 5.731 -23.662 1.00 98.25 193 ALA A O 1
ATOM 1544 N N . GLN A 1 194 ? 25.843 3.729 -22.656 1.00 98.38 194 GLN A N 1
ATOM 1545 C CA . GLN A 1 194 ? 26.933 3.070 -23.372 1.00 98.38 194 GLN A CA 1
ATOM 1546 C C . GLN A 1 194 ? 26.665 3.014 -24.878 1.00 98.38 194 GLN A C 1
ATOM 1548 O O . GLN A 1 194 ? 27.494 3.464 -25.659 1.00 98.38 194 GLN A O 1
ATOM 1553 N N . ALA A 1 195 ? 25.487 2.539 -25.291 1.00 98.19 195 ALA A N 1
ATOM 1554 C CA . ALA A 1 195 ? 25.139 2.446 -26.707 1.00 98.19 195 ALA A CA 1
ATOM 1555 C C . ALA A 1 195 ? 25.168 3.818 -27.403 1.00 98.19 195 ALA A C 1
ATOM 1557 O O . ALA A 1 195 ? 25.609 3.925 -28.544 1.00 98.19 195 ALA A O 1
ATOM 1558 N N . ASN A 1 196 ? 24.732 4.879 -26.716 1.00 98.06 196 ASN A N 1
ATOM 1559 C CA . ASN A 1 196 ? 24.820 6.241 -27.240 1.00 98.06 196 ASN A CA 1
ATOM 1560 C C . ASN A 1 196 ? 26.273 6.706 -27.401 1.00 98.06 196 ASN A C 1
ATOM 1562 O O . ASN A 1 196 ? 26.585 7.353 -28.398 1.00 98.06 196 ASN A O 1
ATOM 1566 N N . ALA A 1 197 ? 27.152 6.389 -26.446 1.00 98.12 197 ALA A N 1
ATOM 1567 C CA . ALA A 1 197 ? 28.572 6.717 -26.540 1.00 98.12 197 ALA A CA 1
ATOM 1568 C C . ALA A 1 197 ? 29.235 6.001 -27.728 1.00 98.12 197 ALA A C 1
ATOM 1570 O O . ALA A 1 197 ? 29.897 6.655 -28.530 1.00 98.12 197 ALA A O 1
ATOM 1571 N N . ASP A 1 198 ? 28.969 4.703 -27.889 1.00 97.56 198 ASP A N 1
ATOM 1572 C CA . ASP A 1 198 ? 29.500 3.898 -28.994 1.00 97.56 198 ASP A CA 1
ATOM 1573 C C . ASP A 1 198 ? 29.041 4.450 -30.359 1.00 97.56 198 ASP A C 1
ATOM 1575 O O . ASP A 1 198 ? 29.830 4.586 -31.293 1.00 97.56 198 ASP A O 1
ATOM 1579 N N . VAL A 1 199 ? 27.761 4.829 -30.479 1.00 98.19 199 VAL A N 1
ATOM 1580 C CA . VAL A 1 199 ? 27.220 5.427 -31.713 1.00 98.19 199 VAL A CA 1
ATOM 1581 C C . VAL A 1 199 ? 27.874 6.773 -32.020 1.00 98.19 199 VAL A C 1
ATOM 1583 O O . VAL A 1 199 ? 28.170 7.053 -33.181 1.00 98.19 199 VAL A O 1
ATOM 1586 N N . LEU A 1 200 ? 28.095 7.615 -31.008 1.00 97.81 200 LEU A N 1
ATOM 1587 C CA . LEU A 1 200 ? 28.762 8.904 -31.198 1.00 97.81 200 LEU A CA 1
ATOM 1588 C C . LEU A 1 200 ? 30.218 8.730 -31.644 1.00 97.81 200 LEU A C 1
ATOM 1590 O O . LEU A 1 200 ? 30.675 9.490 -32.496 1.00 97.81 200 LEU A O 1
ATOM 1594 N N . GLU A 1 201 ? 30.923 7.726 -31.122 1.00 98.00 201 GLU A N 1
ATOM 1595 C CA . GLU A 1 201 ? 32.285 7.404 -31.551 1.00 98.00 201 GLU A CA 1
ATOM 1596 C C . GLU A 1 201 ? 32.327 6.960 -33.022 1.00 98.00 201 GLU A C 1
ATOM 1598 O O . GLU A 1 201 ? 33.119 7.487 -33.803 1.00 98.00 201 GLU A O 1
ATOM 1603 N N . GLU A 1 202 ? 31.436 6.057 -33.437 1.00 97.19 202 GLU A N 1
ATOM 1604 C CA . GLU A 1 202 ? 31.344 5.614 -34.836 1.00 97.19 202 GLU A CA 1
ATOM 1605 C C . GLU A 1 202 ? 30.985 6.760 -35.792 1.00 97.19 202 GLU A C 1
ATOM 1607 O O . GLU A 1 202 ? 31.532 6.849 -36.894 1.00 97.19 202 GLU A O 1
ATOM 1612 N N . LEU A 1 203 ? 30.093 7.667 -35.378 1.00 97.19 203 LEU A N 1
ATOM 1613 C CA . LEU A 1 203 ? 29.754 8.860 -36.157 1.00 97.19 203 LEU A CA 1
ATOM 1614 C C . LEU A 1 203 ? 30.964 9.783 -36.339 1.00 97.19 203 LEU A C 1
ATOM 1616 O O . LEU A 1 203 ? 31.190 10.259 -37.450 1.00 97.19 203 LEU A O 1
ATOM 1620 N N . ASP A 1 204 ? 31.764 9.997 -35.292 1.00 96.94 204 ASP A N 1
ATOM 1621 C CA . ASP A 1 204 ? 32.994 10.794 -35.381 1.00 96.94 204 ASP A CA 1
ATOM 1622 C C . ASP A 1 204 ? 34.025 10.132 -36.311 1.00 96.94 204 ASP A C 1
ATOM 1624 O O . ASP A 1 204 ? 34.627 10.786 -37.164 1.00 96.94 204 ASP A O 1
ATOM 1628 N N . GLN A 1 205 ? 34.176 8.807 -36.227 1.00 96.50 205 GLN A N 1
ATOM 1629 C CA . GLN A 1 205 ? 35.051 8.053 -37.127 1.00 96.50 205 GLN A CA 1
ATOM 1630 C C . GLN A 1 205 ? 34.582 8.086 -38.589 1.00 96.50 205 GLN A C 1
ATOM 1632 O O . GLN A 1 205 ? 35.412 8.094 -39.499 1.00 96.50 205 GLN A O 1
ATOM 1637 N N . MET A 1 206 ? 33.271 8.063 -38.847 1.00 95.06 206 MET A N 1
ATOM 1638 C CA . MET A 1 206 ? 32.732 8.228 -40.202 1.00 95.06 206 MET A CA 1
ATOM 1639 C C . MET A 1 206 ? 32.980 9.639 -40.726 1.00 95.06 206 MET A C 1
ATOM 1641 O O . MET A 1 206 ? 33.507 9.773 -41.823 1.00 95.06 206 MET A O 1
ATOM 1645 N N . ALA A 1 207 ? 32.707 10.671 -39.924 1.00 95.50 207 ALA A N 1
ATOM 1646 C CA . ALA A 1 207 ? 32.928 12.059 -40.322 1.00 95.50 207 ALA A CA 1
ATOM 1647 C C . ALA A 1 207 ? 34.395 12.331 -40.701 1.00 95.50 207 ALA A C 1
ATOM 1649 O O . ALA A 1 207 ? 34.665 13.011 -41.689 1.00 95.50 207 ALA A O 1
ATOM 1650 N N . ARG A 1 208 ? 35.351 11.757 -39.958 1.00 95.00 208 ARG A N 1
ATOM 1651 C CA . ARG A 1 208 ? 36.782 11.837 -40.302 1.00 95.00 208 ARG A CA 1
ATOM 1652 C C . ARG A 1 208 ? 37.102 11.136 -41.622 1.00 95.00 208 ARG A C 1
ATOM 1654 O O . ARG A 1 208 ? 37.793 11.707 -42.455 1.00 95.00 208 ARG A O 1
ATOM 1661 N N . ARG A 1 209 ? 36.571 9.925 -41.833 1.00 95.38 209 ARG A N 1
ATOM 1662 C CA . ARG A 1 209 ? 36.762 9.181 -43.090 1.00 95.38 209 ARG A CA 1
ATOM 1663 C C . ARG A 1 209 ? 36.170 9.909 -44.292 1.00 95.38 209 ARG A C 1
ATOM 1665 O O . ARG A 1 209 ? 36.774 9.876 -45.356 1.00 95.38 209 ARG A O 1
ATOM 1672 N N . ASP A 1 210 ? 35.015 10.545 -44.131 1.00 94.06 210 ASP A N 1
ATOM 1673 C CA . ASP A 1 210 ? 34.385 11.322 -45.200 1.00 94.06 210 ASP A CA 1
ATOM 1674 C C . ASP A 1 210 ? 35.263 12.518 -45.596 1.00 94.06 210 ASP A C 1
ATOM 1676 O O . ASP A 1 210 ? 35.442 12.770 -46.785 1.00 94.06 210 ASP A O 1
ATOM 1680 N N . PHE A 1 211 ? 35.884 13.193 -44.620 1.00 92.19 211 PHE A N 1
ATOM 1681 C CA . PHE A 1 211 ? 36.849 14.265 -44.881 1.00 92.19 211 PHE A CA 1
ATOM 1682 C C . PHE A 1 211 ? 38.078 13.761 -45.657 1.00 92.19 211 PHE A C 1
ATOM 1684 O O . PHE A 1 211 ? 38.448 14.345 -46.675 1.00 92.19 211 PHE A O 1
ATOM 1691 N N . ASP A 1 212 ? 38.667 12.638 -45.229 1.00 93.94 212 ASP A N 1
ATOM 1692 C CA . ASP A 1 212 ? 39.8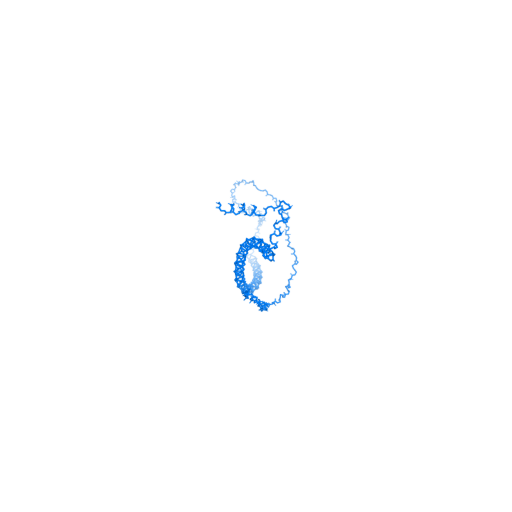18 12.031 -45.914 1.00 93.94 212 ASP A CA 1
ATOM 1693 C C . ASP A 1 212 ? 39.478 11.624 -47.363 1.00 93.94 212 ASP A C 1
ATOM 1695 O O . ASP A 1 212 ? 40.293 11.783 -48.275 1.00 93.94 212 ASP A O 1
ATOM 1699 N N . LEU A 1 213 ? 38.270 11.093 -47.591 1.00 94.56 213 LEU A N 1
ATOM 1700 C CA . LEU A 1 213 ? 37.794 10.718 -48.924 1.00 94.56 213 LEU A CA 1
ATOM 1701 C C . LEU A 1 213 ? 37.573 11.937 -49.826 1.00 94.56 213 LEU A C 1
ATOM 1703 O O . LEU A 1 213 ? 37.892 11.859 -51.011 1.00 94.56 213 LEU A O 1
ATOM 1707 N N . GLU A 1 214 ? 37.060 13.045 -49.288 1.00 95.00 214 GLU A N 1
ATOM 1708 C CA . GLU A 1 214 ? 36.869 14.288 -50.046 1.00 95.00 214 GLU A CA 1
ATOM 1709 C C . GLU A 1 214 ? 38.215 14.885 -50.501 1.00 95.00 214 GLU A C 1
ATOM 1711 O O . GLU A 1 214 ? 38.354 15.352 -51.637 1.00 95.00 214 GLU A O 1
ATOM 1716 N N . ASP A 1 215 ? 39.235 14.837 -49.643 1.00 95.69 215 ASP A N 1
ATOM 1717 C CA . ASP A 1 215 ? 40.591 15.268 -49.997 1.00 95.69 215 ASP A CA 1
ATOM 1718 C C . ASP A 1 215 ? 41.221 14.357 -51.064 1.00 95.69 215 ASP A C 1
ATOM 1720 O O . ASP A 1 215 ? 41.839 14.836 -52.024 1.00 95.69 215 ASP A O 1
ATOM 1724 N N . GLU A 1 216 ? 41.023 13.042 -50.949 1.00 95.81 216 GLU A N 1
ATOM 1725 C CA . GLU A 1 216 ? 41.506 12.072 -51.931 1.00 95.81 216 GLU A CA 1
ATOM 1726 C C . GLU A 1 216 ? 40.792 12.210 -53.288 1.00 95.81 216 GLU A C 1
ATOM 1728 O O . GLU A 1 216 ? 41.435 12.110 -54.339 1.00 95.81 216 GLU A O 1
ATOM 1733 N N . GLU A 1 217 ? 39.490 12.509 -53.291 1.00 96.06 217 GLU A N 1
ATOM 1734 C CA . GLU A 1 217 ? 38.723 12.827 -54.498 1.00 96.06 217 GLU A CA 1
ATOM 1735 C C . GLU A 1 217 ? 39.322 14.041 -55.219 1.00 96.06 217 GLU A C 1
ATOM 1737 O O . GLU A 1 217 ? 39.666 13.939 -56.399 1.00 96.06 217 GLU A O 1
ATOM 1742 N N . LYS A 1 218 ? 39.560 15.155 -54.510 1.00 96.62 218 LYS A N 1
ATOM 1743 C CA . LYS A 1 218 ? 40.190 16.364 -55.083 1.00 96.62 218 LYS A CA 1
ATOM 1744 C C . LYS A 1 218 ? 41.570 16.070 -55.671 1.00 96.62 218 LYS A C 1
ATOM 1746 O O . LYS A 1 218 ? 41.911 16.556 -56.755 1.00 96.62 218 LYS A O 1
ATOM 1751 N N . ARG A 1 219 ? 42.373 15.255 -54.981 1.00 97.31 219 ARG A N 1
ATOM 1752 C CA . ARG A 1 219 ? 43.698 14.830 -55.453 1.00 97.31 219 ARG A CA 1
ATOM 1753 C C . ARG A 1 219 ? 43.599 14.023 -56.751 1.00 97.31 219 ARG A C 1
ATOM 1755 O O . ARG A 1 219 ? 44.377 14.249 -57.683 1.00 97.31 219 ARG A O 1
ATOM 1762 N N . LEU A 1 220 ? 42.652 13.086 -56.826 1.00 96.88 220 LEU A N 1
ATOM 1763 C CA . LEU A 1 220 ? 42.413 12.265 -58.012 1.00 96.88 220 LEU A CA 1
ATOM 1764 C C . LEU A 1 220 ? 41.843 13.080 -59.176 1.00 96.88 220 LEU A C 1
ATOM 1766 O O . LEU A 1 220 ? 42.297 12.891 -60.302 1.00 96.88 220 LEU A O 1
ATOM 1770 N N . GLU A 1 221 ? 40.929 14.019 -58.932 1.00 97.38 221 GLU A N 1
ATOM 1771 C CA . GLU A 1 221 ? 40.445 14.945 -59.962 1.00 97.38 221 GLU A CA 1
ATOM 1772 C C . GLU A 1 221 ? 41.592 15.745 -60.592 1.00 97.38 221 GLU A C 1
ATOM 1774 O O . GLU A 1 221 ? 41.650 15.890 -61.816 1.00 97.38 221 GLU A O 1
ATOM 1779 N N . GLY A 1 222 ? 42.529 16.234 -59.770 1.00 97.12 222 GLY A N 1
ATOM 1780 C CA . GLY A 1 222 ? 43.748 16.891 -60.242 1.00 97.12 222 GLY A CA 1
ATOM 1781 C C . GLY A 1 222 ? 44.576 15.982 -61.153 1.00 97.12 222 GLY A C 1
ATOM 1782 O O . GLY A 1 222 ? 44.920 16.373 -62.268 1.00 97.12 222 GLY A O 1
ATOM 1783 N N . ARG A 1 223 ? 44.809 14.733 -60.729 1.00 97.06 223 ARG A N 1
ATOM 1784 C CA . ARG A 1 223 ? 45.542 13.738 -61.528 1.00 97.06 223 ARG A CA 1
ATOM 1785 C C . ARG A 1 223 ? 44.830 13.399 -62.840 1.00 97.06 223 ARG A C 1
ATOM 1787 O O . ARG A 1 223 ? 45.482 13.225 -63.863 1.00 97.06 223 ARG A O 1
ATOM 1794 N N . VAL A 1 224 ? 43.500 13.308 -62.839 1.00 97.75 224 VAL A N 1
ATOM 1795 C CA . VAL A 1 224 ? 42.719 13.061 -64.061 1.00 97.75 224 VAL A CA 1
ATOM 1796 C C . VAL A 1 224 ? 42.884 14.213 -65.052 1.00 97.75 224 VAL A C 1
ATOM 1798 O O . VAL A 1 224 ? 43.056 13.957 -66.243 1.00 97.75 224 VAL A O 1
ATOM 1801 N N . LYS A 1 225 ? 42.865 15.470 -64.586 1.00 97.00 225 LYS A N 1
ATOM 1802 C CA . LYS A 1 225 ? 43.100 16.644 -65.445 1.00 97.00 225 LYS A CA 1
ATOM 1803 C C . LYS A 1 225 ? 44.494 16.607 -66.075 1.00 97.00 225 LYS A C 1
ATOM 1805 O O . LYS A 1 225 ? 44.591 16.741 -67.291 1.00 97.00 225 LYS A O 1
ATOM 1810 N N . GLU A 1 226 ? 45.521 16.343 -65.269 1.00 96.62 226 GLU A N 1
ATOM 1811 C CA . GLU A 1 226 ? 46.916 16.198 -65.712 1.00 96.62 226 GLU A CA 1
ATOM 1812 C C . GLU A 1 226 ? 47.052 15.113 -66.794 1.00 96.62 226 GLU A C 1
ATOM 1814 O O . GLU A 1 226 ? 47.482 15.388 -67.913 1.00 96.62 226 GLU A O 1
ATOM 1819 N N . VAL A 1 227 ? 46.568 13.896 -66.525 1.00 97.06 227 VAL A N 1
ATOM 1820 C CA . VAL A 1 227 ? 46.646 12.777 -67.481 1.00 97.06 227 VAL A CA 1
ATOM 1821 C C . VAL A 1 227 ? 45.860 13.066 -68.768 1.00 97.06 227 VAL A C 1
ATOM 1823 O O . VAL A 1 227 ? 46.280 12.678 -69.858 1.00 97.06 227 VAL A O 1
ATOM 1826 N N . LEU A 1 228 ? 44.721 13.765 -68.695 1.00 96.94 228 LEU A N 1
ATOM 1827 C CA . LEU A 1 228 ? 43.973 14.172 -69.892 1.00 96.94 228 LEU A CA 1
ATOM 1828 C C . LEU A 1 228 ? 44.742 15.173 -70.763 1.00 96.94 228 LEU A C 1
ATOM 1830 O O . LEU A 1 228 ? 44.557 15.184 -71.984 1.00 96.94 228 LEU A O 1
ATOM 1834 N N . GLU A 1 229 ? 45.559 16.039 -70.171 1.00 95.69 229 GLU A N 1
ATOM 1835 C CA . GLU A 1 229 ? 46.454 16.932 -70.912 1.00 95.69 229 GLU A CA 1
ATOM 1836 C C . GLU A 1 229 ? 47.604 16.147 -71.549 1.00 95.69 229 GLU A C 1
ATOM 1838 O O . GLU A 1 229 ? 47.838 16.284 -72.751 1.00 95.69 229 GLU A O 1
ATOM 1843 N N . GLU A 1 230 ? 48.229 15.228 -70.810 1.00 95.25 230 GLU A N 1
ATOM 1844 C CA . GLU A 1 230 ? 49.265 14.331 -71.339 1.00 95.25 230 GLU A CA 1
ATOM 1845 C C . GLU A 1 230 ? 48.767 13.502 -72.532 1.00 95.25 230 GLU A C 1
ATOM 1847 O O . GLU A 1 230 ? 49.406 13.472 -73.585 1.00 95.25 230 GLU A O 1
ATOM 1852 N N . VAL A 1 231 ? 47.585 12.881 -72.425 1.00 96.25 231 VAL A N 1
ATOM 1853 C CA . VAL A 1 231 ? 46.980 12.107 -73.523 1.00 96.25 231 VAL A CA 1
ATOM 1854 C C . VAL A 1 231 ? 46.722 12.990 -74.746 1.00 96.25 231 VAL A C 1
ATOM 1856 O O . VAL A 1 231 ? 46.953 12.555 -75.881 1.00 96.25 231 VAL A O 1
ATOM 1859 N N . ARG A 1 232 ? 46.276 14.239 -74.547 1.00 95.12 232 ARG A N 1
ATOM 1860 C CA . ARG A 1 232 ? 46.105 15.204 -75.643 1.00 95.12 232 ARG A CA 1
ATOM 1861 C C . ARG A 1 232 ? 47.438 15.518 -76.316 1.00 95.12 232 ARG A C 1
ATOM 1863 O O . ARG A 1 232 ? 47.505 15.448 -77.546 1.00 95.12 232 ARG A O 1
ATOM 1870 N N . HIS A 1 233 ? 48.495 15.775 -75.547 1.00 94.00 233 HIS A N 1
ATOM 1871 C CA . HIS A 1 233 ? 49.841 15.992 -76.082 1.00 94.00 233 HIS A CA 1
ATOM 1872 C C . HIS A 1 233 ? 50.348 14.773 -76.865 1.00 94.00 233 HIS A C 1
ATOM 1874 O O . HIS A 1 233 ? 50.756 14.913 -78.020 1.00 94.00 233 HIS A O 1
ATOM 1880 N N . CYS A 1 234 ? 50.239 13.561 -76.310 1.00 93.69 234 CYS A N 1
ATOM 1881 C CA . CYS A 1 234 ? 50.628 12.328 -76.999 1.00 93.69 234 CYS A CA 1
ATOM 1882 C C . CYS A 1 234 ? 49.843 12.111 -78.298 1.00 93.69 234 CYS A C 1
ATOM 1884 O O . CYS A 1 234 ? 50.415 11.678 -79.298 1.00 93.69 234 CYS A O 1
ATOM 1886 N N . SER A 1 235 ? 48.546 12.433 -78.319 1.00 94.38 235 SER A N 1
ATOM 1887 C CA . SER A 1 235 ? 47.738 12.357 -79.538 1.00 94.38 235 SER A CA 1
ATOM 1888 C C . SER A 1 235 ? 48.253 13.314 -80.616 1.00 94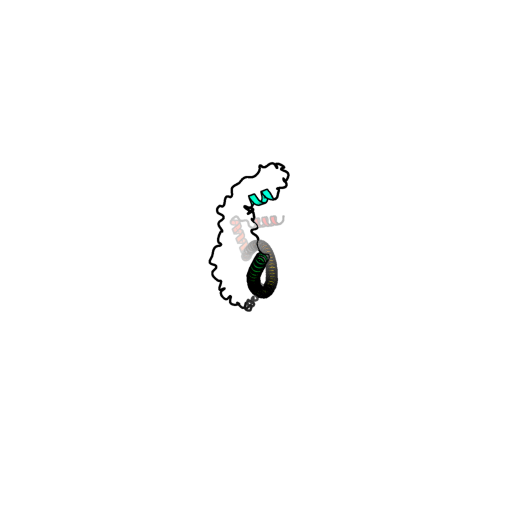.38 235 SER A C 1
ATOM 1890 O O . SER A 1 235 ? 48.388 12.906 -81.772 1.00 94.38 235 SER A O 1
ATOM 1892 N N . VAL A 1 236 ? 48.581 14.562 -80.255 1.00 92.00 236 VAL A N 1
ATOM 1893 C CA . VAL A 1 236 ? 49.176 15.540 -81.182 1.00 92.00 236 VAL A CA 1
ATOM 1894 C C . VAL A 1 236 ? 50.495 15.006 -81.737 1.00 92.00 236 VAL A C 1
ATOM 1896 O O . VAL A 1 236 ? 50.640 14.897 -82.956 1.00 92.00 236 VAL A O 1
ATOM 1899 N N . VAL A 1 237 ? 51.412 14.564 -80.873 1.00 91.12 237 VAL A N 1
ATOM 1900 C CA . VAL A 1 237 ? 52.690 13.962 -81.291 1.00 91.12 237 VAL A CA 1
ATOM 1901 C C . VAL A 1 237 ? 52.457 12.769 -82.223 1.00 91.12 237 VAL A C 1
ATOM 1903 O O . VAL A 1 237 ? 53.044 12.698 -83.301 1.00 91.12 237 VAL A O 1
ATOM 1906 N N . GLY A 1 238 ? 51.525 11.875 -81.888 1.00 92.00 238 GLY A N 1
ATOM 1907 C CA . GLY A 1 238 ? 51.172 10.728 -82.723 1.00 92.00 238 GLY A CA 1
ATOM 1908 C C . GLY A 1 238 ? 50.577 11.109 -84.086 1.00 92.00 238 GLY A C 1
ATOM 1909 O O . GLY A 1 238 ? 50.751 10.380 -85.065 1.00 92.00 238 GLY A O 1
ATOM 1910 N N . THR A 1 239 ? 49.872 12.240 -84.200 1.00 90.56 239 THR A N 1
ATOM 1911 C CA . THR A 1 239 ? 49.443 12.768 -85.509 1.00 90.56 239 THR A CA 1
ATOM 1912 C C . THR A 1 239 ? 50.608 13.344 -86.311 1.00 90.56 239 THR A C 1
ATOM 1914 O O . THR A 1 239 ? 50.702 13.051 -87.502 1.00 90.56 239 THR A O 1
ATOM 1917 N N . LEU A 1 240 ? 51.533 14.066 -85.670 1.00 87.62 240 LEU A N 1
ATOM 1918 C CA . LEU A 1 240 ? 52.738 14.599 -86.313 1.00 87.62 240 LEU A CA 1
ATOM 1919 C C . LEU A 1 240 ? 53.636 13.471 -86.838 1.00 87.62 240 LEU A C 1
ATOM 1921 O O . LEU A 1 240 ? 54.044 13.492 -87.997 1.00 87.62 240 LEU A O 1
ATOM 1925 N N . MET A 1 241 ? 53.857 12.423 -86.039 1.00 88.69 241 MET A N 1
ATOM 1926 C CA . MET A 1 241 ? 54.634 11.250 -86.457 1.00 88.69 241 MET A CA 1
ATOM 1927 C C . MET A 1 241 ? 54.034 10.560 -87.691 1.00 88.69 241 MET A C 1
ATOM 1929 O O . MET A 1 241 ? 54.773 10.117 -88.570 1.00 88.69 241 MET A O 1
ATOM 1933 N N . ARG A 1 242 ? 52.697 10.503 -87.802 1.00 92.12 242 ARG A N 1
ATOM 1934 C CA . ARG A 1 242 ? 51.998 9.893 -88.949 1.00 92.12 242 ARG A CA 1
ATOM 1935 C C . ARG A 1 242 ? 52.113 10.692 -90.250 1.00 92.12 242 ARG A C 1
ATOM 1937 O O . ARG A 1 242 ? 51.980 10.096 -91.314 1.00 92.12 242 ARG A O 1
ATOM 1944 N N . LEU A 1 243 ? 52.373 12.001 -90.194 1.00 89.38 243 LEU A N 1
ATOM 1945 C CA . LEU A 1 243 ? 52.628 12.814 -91.393 1.00 89.38 243 LEU A CA 1
ATOM 1946 C C . LEU A 1 243 ? 53.962 12.453 -92.071 1.00 89.38 243 LEU A C 1
ATOM 1948 O O . LEU A 1 243 ? 54.118 12.679 -93.274 1.00 89.38 243 LEU A O 1
ATOM 1952 N N . GLY A 1 244 ? 54.916 11.895 -91.315 1.00 88.56 244 GLY A N 1
ATOM 1953 C CA . GLY A 1 244 ? 56.271 11.589 -91.777 1.00 88.56 244 GLY A CA 1
ATOM 1954 C C . GLY A 1 244 ? 57.086 12.840 -92.160 1.00 88.56 244 GLY A C 1
ATOM 1955 O O . GLY A 1 244 ? 56.548 13.947 -92.212 1.00 88.56 244 GLY A O 1
ATOM 1956 N N . PRO A 1 245 ? 58.389 12.707 -92.472 1.00 85.81 245 PRO A N 1
ATOM 1957 C CA . PRO A 1 245 ? 59.272 13.857 -92.712 1.00 85.81 245 PRO A CA 1
ATOM 1958 C C . PRO A 1 245 ? 58.795 14.791 -93.838 1.00 85.81 245 PRO A C 1
ATOM 1960 O O . PRO A 1 245 ? 58.833 16.011 -93.697 1.00 85.81 245 PRO A O 1
ATOM 1963 N N . GLY A 1 246 ? 58.275 14.228 -94.937 1.00 87.12 246 GLY A N 1
ATOM 1964 C CA . GLY A 1 246 ? 57.756 15.009 -96.066 1.00 87.12 246 GLY A CA 1
ATOM 1965 C C . GLY A 1 246 ? 56.443 15.742 -95.761 1.00 87.12 246 GLY A C 1
ATOM 1966 O O . GLY A 1 246 ? 56.256 16.879 -96.196 1.00 87.12 246 GLY A O 1
ATOM 1967 N N . GLY A 1 247 ? 55.539 15.127 -94.988 1.00 90.56 247 GLY A N 1
ATOM 1968 C CA . GLY A 1 247 ? 54.311 15.779 -94.530 1.00 90.56 247 GLY A CA 1
ATOM 1969 C C . GLY A 1 247 ? 54.587 16.864 -93.487 1.00 90.56 247 GLY A C 1
ATOM 1970 O O . GLY A 1 247 ? 53.976 17.929 -93.547 1.00 90.56 247 GLY A O 1
ATOM 1971 N N . MET A 1 248 ? 55.560 16.631 -92.601 1.00 88.06 248 MET A N 1
ATOM 1972 C CA . MET A 1 248 ? 56.026 17.596 -91.600 1.00 88.06 248 MET A CA 1
ATOM 1973 C C . MET A 1 248 ? 56.660 18.836 -92.240 1.00 88.06 248 MET A C 1
ATOM 1975 O O . MET A 1 248 ? 56.275 19.948 -91.894 1.00 88.06 248 MET A O 1
ATOM 1979 N N . ALA A 1 249 ? 57.541 18.676 -93.235 1.00 84.56 249 ALA A N 1
ATOM 1980 C CA . ALA A 1 249 ? 58.124 19.810 -93.963 1.00 84.56 249 ALA A CA 1
ATOM 1981 C C . ALA A 1 249 ? 57.049 20.679 -94.648 1.00 84.56 249 ALA A C 1
ATOM 1983 O O . ALA A 1 249 ? 57.112 21.908 -94.626 1.00 84.56 249 ALA A O 1
ATOM 1984 N N . LYS A 1 250 ? 56.007 20.046 -95.207 1.00 88.19 250 LYS A N 1
ATOM 1985 C CA . LYS A 1 250 ? 54.872 20.746 -95.828 1.00 88.19 250 LYS A CA 1
ATOM 1986 C C . LYS A 1 250 ? 53.967 21.444 -94.806 1.00 88.19 250 LYS A C 1
ATOM 1988 O O . LYS A 1 250 ? 53.406 22.492 -95.121 1.00 88.19 250 LYS A O 1
ATOM 1993 N N . LEU A 1 251 ? 53.795 20.864 -93.617 1.00 87.50 251 LEU A N 1
ATOM 1994 C CA . LEU A 1 251 ? 53.058 21.480 -92.512 1.00 87.50 251 LEU A CA 1
ATOM 1995 C C . LEU A 1 251 ? 53.804 22.709 -91.976 1.00 87.50 251 LEU A C 1
ATOM 1997 O O . LEU A 1 251 ? 53.188 23.762 -91.851 1.00 87.50 251 LEU A O 1
ATOM 2001 N N . LEU A 1 252 ? 55.116 22.596 -91.740 1.00 86.56 252 LEU A N 1
ATOM 2002 C CA . LEU A 1 252 ? 55.967 23.702 -91.288 1.00 86.56 252 LEU A CA 1
ATOM 2003 C C . LEU A 1 252 ? 55.934 24.875 -92.272 1.00 86.56 252 LEU A C 1
ATOM 2005 O O . LEU A 1 252 ? 55.589 25.978 -91.867 1.00 86.56 252 LEU A O 1
ATOM 2009 N N . GLY A 1 253 ? 56.133 24.628 -93.573 1.00 84.56 253 GLY A N 1
ATOM 2010 C CA . GLY A 1 253 ? 56.056 25.696 -94.578 1.00 84.56 253 GLY A CA 1
ATOM 2011 C C . GLY A 1 253 ? 54.673 26.362 -94.682 1.00 84.56 253 GLY A C 1
ATOM 2012 O O . GLY A 1 253 ? 54.576 27.538 -95.024 1.00 84.56 253 GLY A O 1
ATOM 2013 N N . ARG A 1 254 ? 53.580 25.646 -94.363 1.00 87.62 254 ARG A N 1
ATOM 2014 C CA . ARG A 1 254 ? 52.225 26.232 -94.286 1.00 87.62 254 ARG A CA 1
ATOM 2015 C C . ARG A 1 254 ? 52.011 27.072 -93.028 1.00 87.62 254 ARG A C 1
ATOM 2017 O O . ARG A 1 254 ? 51.296 28.064 -93.099 1.00 87.62 254 ARG A O 1
ATOM 2024 N N . LEU A 1 255 ? 52.562 26.650 -91.893 1.00 86.31 255 LEU A N 1
ATOM 2025 C CA . LEU A 1 255 ? 52.468 27.378 -90.626 1.00 86.31 255 LEU A CA 1
ATOM 2026 C C . LEU A 1 255 ? 53.302 28.661 -90.672 1.00 86.31 255 LEU A C 1
ATOM 2028 O O . LEU A 1 255 ? 52.788 29.725 -90.338 1.00 86.31 255 LEU A O 1
ATOM 2032 N N . GLU A 1 256 ? 54.520 28.579 -91.202 1.00 85.56 256 GLU A N 1
ATOM 2033 C CA . GLU A 1 256 ? 55.410 29.722 -91.419 1.00 85.56 256 GLU A CA 1
ATOM 2034 C C . GLU A 1 256 ? 54.786 30.737 -92.394 1.00 85.56 256 GLU A C 1
ATOM 2036 O O . GLU A 1 256 ? 54.740 31.931 -92.109 1.00 85.56 256 GLU A O 1
ATOM 2041 N N . GLY A 1 257 ? 54.158 30.260 -93.480 1.00 83.06 257 GLY A N 1
ATOM 2042 C CA . GLY A 1 257 ? 53.387 31.103 -94.404 1.00 83.06 257 GLY A CA 1
ATOM 2043 C C . GLY A 1 257 ? 52.148 31.779 -93.791 1.00 83.06 257 GLY A C 1
ATOM 2044 O O . GLY A 1 257 ? 51.654 32.755 -94.350 1.00 83.06 257 GLY A O 1
ATOM 2045 N N . ASN A 1 258 ? 51.668 31.295 -92.641 1.00 85.12 258 ASN A N 1
ATOM 2046 C CA . ASN A 1 258 ? 50.580 31.893 -91.860 1.00 85.12 258 ASN A CA 1
ATOM 2047 C C . ASN A 1 258 ? 51.090 32.710 -90.653 1.00 85.12 258 ASN A C 1
ATOM 2049 O O . ASN A 1 258 ? 50.285 33.113 -89.815 1.00 85.12 258 ASN A O 1
ATOM 2053 N N . GLY A 1 259 ? 52.404 32.948 -90.547 1.00 80.62 259 GLY A N 1
ATOM 2054 C CA . GLY A 1 259 ? 53.015 33.731 -89.468 1.00 80.62 259 GLY A CA 1
ATOM 2055 C C . GLY A 1 259 ? 53.244 32.970 -88.157 1.00 80.62 259 GLY A C 1
ATOM 2056 O O . GLY A 1 259 ? 53.440 33.604 -87.125 1.00 80.62 259 GLY A O 1
ATOM 2057 N N . VAL A 1 260 ? 53.207 31.631 -88.171 1.00 82.69 260 VAL A N 1
ATOM 2058 C CA . VAL A 1 260 ? 53.483 30.782 -86.999 1.00 82.69 260 VAL A CA 1
ATOM 2059 C C . VAL A 1 260 ? 54.851 30.114 -87.157 1.00 82.69 260 VAL A C 1
ATOM 2061 O O . VAL A 1 260 ? 54.989 29.119 -87.871 1.00 82.69 260 VAL A O 1
ATOM 2064 N N . GLU A 1 261 ? 55.862 30.639 -86.465 1.00 82.00 261 GLU A N 1
ATOM 2065 C CA . GLU A 1 261 ? 57.238 30.127 -86.509 1.00 82.00 261 GLU A CA 1
ATOM 2066 C C . GLU A 1 261 ? 57.457 29.024 -85.462 1.00 82.00 261 GLU A C 1
ATOM 2068 O O . GLU A 1 261 ? 57.894 29.250 -84.334 1.00 82.00 261 GLU A O 1
ATOM 2073 N N . LEU A 1 262 ? 57.097 27.794 -85.832 1.00 76.69 262 LEU A N 1
ATOM 2074 C CA . LEU A 1 262 ? 57.065 26.665 -84.898 1.00 76.69 262 LEU A CA 1
ATOM 2075 C C . LEU A 1 262 ? 58.453 26.274 -84.354 1.00 76.69 262 LEU A C 1
ATOM 2077 O O . LEU A 1 262 ? 58.549 25.833 -83.213 1.00 76.69 262 LEU A O 1
ATOM 2081 N N . VAL A 1 263 ? 59.509 26.427 -85.163 1.00 76.19 263 VAL A N 1
ATOM 2082 C CA . VAL A 1 263 ? 60.892 26.090 -84.777 1.00 76.19 263 VAL A CA 1
ATOM 2083 C C . VAL A 1 263 ? 61.418 27.083 -83.738 1.00 76.19 263 VAL A C 1
ATOM 2085 O O . VAL A 1 263 ? 61.882 26.654 -82.687 1.00 76.19 263 VAL A O 1
ATOM 2088 N N . GLY A 1 264 ? 61.238 28.389 -83.966 1.00 76.94 264 GLY A N 1
ATOM 2089 C CA . GLY A 1 264 ? 61.645 29.425 -83.011 1.00 76.94 264 GLY A CA 1
ATOM 2090 C C . GLY A 1 264 ? 60.887 29.351 -81.681 1.00 76.94 264 GLY A C 1
ATOM 2091 O O . GLY A 1 264 ? 61.486 29.501 -80.619 1.00 76.94 264 GLY A O 1
ATOM 2092 N N . MET A 1 265 ? 59.584 29.035 -81.706 1.00 81.94 265 MET A N 1
ATOM 2093 C CA . MET A 1 265 ? 58.818 28.809 -80.471 1.00 81.94 265 MET A CA 1
ATOM 2094 C C . MET A 1 265 ? 59.304 27.575 -79.699 1.00 81.94 265 MET A C 1
ATOM 2096 O O . MET A 1 265 ? 59.396 27.623 -78.476 1.00 81.94 265 MET A O 1
ATOM 2100 N N . ALA A 1 266 ? 59.634 26.480 -80.390 1.00 79.31 266 ALA A N 1
ATOM 2101 C CA . ALA A 1 266 ? 60.156 25.280 -79.740 1.00 79.31 266 ALA A CA 1
ATOM 2102 C C . ALA A 1 266 ? 61.540 25.521 -79.112 1.00 79.31 266 ALA A C 1
ATOM 2104 O O . ALA A 1 266 ? 61.775 25.087 -77.989 1.00 79.31 266 ALA A O 1
ATOM 2105 N N . GLU A 1 267 ? 62.431 26.245 -79.794 1.00 79.19 267 GLU A N 1
ATOM 2106 C CA . GLU A 1 267 ? 63.744 26.631 -79.257 1.00 79.19 267 GLU A CA 1
ATOM 2107 C C . GLU A 1 267 ? 63.624 27.563 -78.043 1.00 79.19 267 GLU A C 1
ATOM 2109 O O . GLU A 1 267 ? 64.326 27.360 -77.056 1.00 79.19 267 GLU A O 1
ATOM 2114 N N . SER A 1 268 ? 62.694 28.527 -78.061 1.00 78.19 268 SER A N 1
ATOM 2115 C CA . SER A 1 268 ? 62.425 29.396 -76.905 1.00 78.19 268 SER A CA 1
ATOM 2116 C C . SER A 1 268 ? 61.964 28.602 -75.680 1.00 78.19 268 SER A C 1
ATOM 2118 O O . SER A 1 268 ? 62.452 28.844 -74.582 1.00 78.19 268 SER A O 1
ATOM 2120 N N . ILE A 1 269 ? 61.065 27.630 -75.867 1.00 79.75 269 ILE A N 1
ATOM 2121 C CA . ILE A 1 269 ? 60.557 26.786 -74.774 1.00 79.75 269 ILE A CA 1
ATOM 2122 C C . ILE A 1 269 ? 61.660 25.873 -74.226 1.00 79.75 269 ILE A C 1
ATOM 2124 O O . ILE A 1 269 ? 61.781 25.731 -73.012 1.00 79.75 269 ILE A O 1
ATOM 2128 N N . MET A 1 270 ? 62.473 25.262 -75.099 1.00 74.44 270 MET A N 1
ATOM 2129 C CA . MET A 1 270 ? 63.591 24.413 -74.664 1.00 74.44 270 MET A CA 1
ATOM 2130 C C . MET A 1 270 ? 64.621 25.206 -73.854 1.00 74.44 270 MET A C 1
ATOM 2132 O O . MET A 1 270 ? 65.088 24.718 -72.832 1.00 74.44 270 MET A O 1
ATOM 2136 N N . ASN A 1 271 ? 64.919 26.444 -74.256 1.00 77.12 271 ASN A N 1
ATOM 2137 C CA . ASN A 1 271 ? 65.849 27.303 -73.523 1.00 77.12 271 ASN A CA 1
ATOM 2138 C C . ASN A 1 271 ? 65.277 27.792 -72.173 1.00 77.12 271 ASN A C 1
ATOM 2140 O O . ASN A 1 271 ? 66.042 27.995 -71.240 1.00 77.12 271 ASN A O 1
ATOM 2144 N N . GLU A 1 272 ? 63.952 27.944 -72.039 1.00 71.62 272 GLU A N 1
ATOM 2145 C CA . GLU A 1 272 ? 63.278 28.287 -70.769 1.00 71.62 272 GLU A CA 1
ATOM 2146 C C . GLU A 1 272 ? 63.169 27.109 -69.783 1.00 71.62 272 GLU A C 1
ATOM 2148 O O . GLU A 1 272 ? 62.919 27.329 -68.602 1.00 71.62 272 GLU A O 1
ATOM 2153 N N . THR A 1 273 ? 63.328 25.859 -70.235 1.00 61.44 273 THR A N 1
ATOM 2154 C CA . THR A 1 273 ? 63.248 24.672 -69.356 1.00 61.44 273 THR A CA 1
ATOM 2155 C C . THR A 1 273 ? 64.602 24.228 -68.786 1.00 61.44 273 THR A C 1
ATOM 2157 O O . THR A 1 273 ? 64.628 23.310 -67.964 1.00 61.44 273 THR A O 1
ATOM 2160 N N . GLU A 1 274 ? 65.711 24.858 -69.197 1.00 52.34 274 GLU A N 1
ATOM 2161 C CA . GLU A 1 274 ? 67.084 24.556 -68.746 1.00 52.34 274 GLU A CA 1
ATOM 2162 C C . GLU A 1 274 ? 67.662 25.560 -67.710 1.00 52.34 274 GLU A C 1
ATOM 2164 O O . GLU A 1 274 ? 68.783 25.344 -67.240 1.00 52.34 274 GLU A O 1
ATOM 2169 N N . GLU A 1 275 ? 66.915 26.603 -67.307 1.00 41.38 275 GLU A N 1
ATOM 2170 C CA . GLU A 1 275 ? 67.209 27.493 -66.151 1.00 41.38 275 GLU A CA 1
ATOM 2171 C C . GLU A 1 275 ? 66.445 27.082 -64.879 1.00 41.38 275 GLU A C 1
ATOM 2173 O O . GLU A 1 275 ? 67.050 27.172 -63.781 1.00 41.38 275 GLU A O 1
#

Radius of gyration: 72.46 Å; chains: 1; bounding box: 129×59×198 Å